Protein AF-A0A260ZZD9-F1 (afdb_monomer_lite)

InterPro domains:
  IPR001254 Serine proteases, trypsin domain [PS50240] (39-262)
  IPR001254 Serine proteases, trypsin domain [SM00020] (38-250)
  IPR005514 Chymotrypsin family Peptidase-S1 [PF03761] (4-164)
  IPR009003 Peptidase S1, PA clan [SSF50494] (29-231)
  IPR018114 Serine proteases, trypsin family, histidine active site [PS00134] (72-77)

Radius of gyration: 18.48 Å; chains: 1; bounding box: 43×58×42 Å

Foldseek 3Di:
DLVVLLLVVLVQLLVFDADDPVQLVVLLVFADPQPDDQDPPDDDDDLLNQLQWKAKAPQRFIWGAAGQFKIKGWPVSQFDDDQWATDAGPQPDDDPLVSADQQAKDKDAQVRQQSMFMGFPVRHTQFTFHIKIHGRRNHTDPDPPPPDRDDRGTIMMTGGPDGGDDDSSHGHHAAPAPDDDDDPPADDPQPPVNQAGHDDSPQQPHPDDVPDDGDRPGNRVCQLVCCLNHVNHNPVPPVSNVVSVVVSVVSVVVNVVVVVVD

Structure (mmCIF, N/CA/C/O backbone):
data_AF-A0A260ZZD9-F1
#
_entry.id   AF-A0A260ZZD9-F1
#
loop_
_atom_site.group_PDB
_atom_site.id
_atom_site.type_symbol
_atom_site.label_atom_id
_atom_site.label_alt_id
_atom_site.label_comp_id
_atom_site.label_asym_id
_atom_site.label_entity_id
_atom_site.label_seq_id
_atom_site.pdbx_PDB_ins_code
_atom_site.Cartn_x
_atom_site.Cartn_y
_atom_site.Cartn_z
_atom_site.occupancy
_atom_site.B_iso_or_equiv
_atom_site.auth_seq_id
_atom_site.auth_comp_id
_atom_site.auth_asym_id
_atom_site.auth_atom_id
_atom_site.pdbx_PDB_model_num
ATOM 1 N N . MET A 1 1 ? 14.100 21.769 -12.146 1.00 51.59 1 MET A N 1
ATOM 2 C CA . MET A 1 1 ? 13.226 20.579 -12.239 1.00 51.59 1 MET A CA 1
ATOM 3 C C . MET A 1 1 ? 13.495 19.576 -11.123 1.00 51.59 1 MET A C 1
ATOM 5 O O . MET A 1 1 ? 12.598 19.429 -10.318 1.00 51.59 1 MET A O 1
ATOM 9 N N . LYS A 1 2 ? 14.699 18.994 -10.961 1.00 58.66 2 LYS A N 1
ATOM 10 C CA . LYS A 1 2 ? 14.988 18.012 -9.880 1.00 58.66 2 LYS A CA 1
ATOM 11 C C . LYS A 1 2 ? 14.594 18.453 -8.454 1.00 58.66 2 LYS A C 1
ATOM 13 O O . LYS A 1 2 ? 14.002 17.674 -7.726 1.00 58.66 2 LYS A O 1
ATOM 18 N N . TRP A 1 3 ? 14.835 19.713 -8.082 1.00 61.09 3 TRP A N 1
ATOM 19 C CA . TRP A 1 3 ? 14.453 20.235 -6.759 1.00 61.09 3 TRP A CA 1
ATOM 20 C C . TRP A 1 3 ? 12.938 20.260 -6.512 1.00 61.09 3 TRP A C 1
ATOM 22 O O . TRP A 1 3 ? 12.501 19.918 -5.423 1.00 61.09 3 TRP A O 1
ATOM 32 N N . ILE A 1 4 ? 12.131 20.583 -7.529 1.00 63.44 4 ILE A N 1
ATOM 33 C CA . ILE A 1 4 ? 10.659 20.605 -7.421 1.00 63.44 4 ILE A CA 1
ATOM 34 C C . ILE A 1 4 ? 10.127 19.201 -7.103 1.00 63.44 4 ILE A C 1
ATOM 36 O O . ILE A 1 4 ? 9.186 19.047 -6.340 1.00 63.44 4 ILE A O 1
AT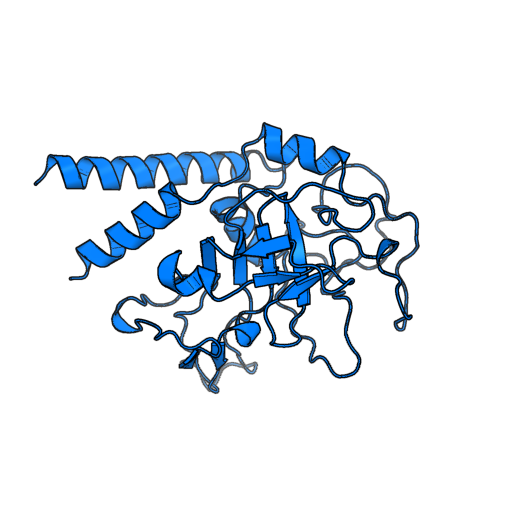OM 40 N N . VAL A 1 5 ? 10.768 18.171 -7.650 1.00 61.09 5 VAL A N 1
ATOM 41 C CA . VAL A 1 5 ? 10.388 16.763 -7.484 1.00 61.09 5 VAL A CA 1
ATOM 42 C C . VAL A 1 5 ? 10.658 16.288 -6.067 1.00 61.09 5 VAL A C 1
ATOM 44 O O . VAL A 1 5 ? 9.778 15.698 -5.447 1.00 61.09 5 VAL A O 1
ATOM 47 N N . VAL A 1 6 ? 11.852 16.590 -5.553 1.00 66.88 6 VAL A N 1
ATOM 48 C CA . VAL A 1 6 ? 12.228 16.296 -4.165 1.00 66.88 6 VAL A CA 1
ATOM 49 C C . VAL A 1 6 ? 11.252 16.981 -3.210 1.00 66.88 6 VAL A C 1
ATOM 51 O O . VAL A 1 6 ? 10.771 16.354 -2.278 1.00 66.88 6 VAL A O 1
ATOM 54 N N . ILE A 1 7 ? 10.877 18.231 -3.488 1.00 68.81 7 ILE A N 1
ATOM 55 C CA . ILE A 1 7 ? 9.911 18.975 -2.673 1.00 68.81 7 ILE A CA 1
ATOM 56 C C . ILE A 1 7 ? 8.522 18.337 -2.717 1.00 68.81 7 ILE A C 1
ATOM 58 O O . ILE A 1 7 ? 7.919 18.169 -1.668 1.00 68.81 7 ILE A O 1
ATOM 62 N N . VAL A 1 8 ? 8.018 17.935 -3.888 1.00 69.19 8 VAL A N 1
ATOM 63 C CA . VAL A 1 8 ? 6.713 17.254 -3.990 1.00 69.19 8 VAL A CA 1
ATOM 64 C C . VAL A 1 8 ? 6.711 15.938 -3.205 1.00 69.19 8 VAL A C 1
ATOM 66 O O . VAL A 1 8 ? 5.731 15.647 -2.525 1.00 69.19 8 VAL A O 1
ATOM 69 N N . HIS A 1 9 ? 7.807 15.175 -3.238 1.00 68.00 9 HIS A N 1
ATOM 70 C CA . HIS A 1 9 ? 7.942 13.960 -2.429 1.00 68.00 9 HIS A CA 1
ATOM 71 C C . HIS A 1 9 ? 7.991 14.277 -0.929 1.00 68.00 9 HIS A C 1
ATOM 73 O O . HIS A 1 9 ? 7.293 13.632 -0.155 1.00 68.00 9 HIS A O 1
ATOM 79 N N . LEU A 1 10 ? 8.757 15.291 -0.513 1.00 70.31 10 LEU A N 1
ATOM 80 C CA . LEU A 1 10 ? 8.833 15.716 0.888 1.00 70.31 10 LEU A CA 1
ATOM 81 C C . LEU A 1 10 ? 7.487 16.246 1.408 1.00 70.31 10 LEU A C 1
ATOM 83 O O . LEU A 1 10 ? 7.101 15.919 2.525 1.00 70.31 10 LEU A O 1
ATOM 87 N N . ILE A 1 11 ? 6.749 17.012 0.598 1.00 73.31 11 ILE A N 1
ATOM 88 C CA . ILE A 1 11 ? 5.397 17.483 0.931 1.00 73.31 11 ILE A CA 1
ATOM 89 C C . ILE A 1 11 ? 4.449 16.295 1.074 1.00 73.31 11 ILE A C 1
ATOM 91 O O . ILE A 1 11 ? 3.734 16.226 2.064 1.00 73.31 11 ILE A O 1
ATOM 95 N N . ALA A 1 12 ? 4.473 15.333 0.147 1.00 70.38 12 ALA A N 1
ATOM 96 C CA . ALA A 1 12 ? 3.635 14.139 0.251 1.00 70.38 12 ALA A CA 1
ATOM 97 C C . ALA A 1 12 ? 3.953 13.320 1.514 1.00 70.38 12 ALA A C 1
ATOM 99 O O . ALA A 1 12 ? 3.041 12.837 2.175 1.00 70.38 12 ALA A O 1
ATOM 100 N N . LEU A 1 13 ? 5.231 13.209 1.890 1.00 70.44 13 LEU A N 1
ATOM 101 C CA . LEU A 1 13 ? 5.641 12.559 3.137 1.00 70.44 13 LEU A CA 1
ATOM 102 C C . LEU A 1 13 ? 5.165 13.330 4.376 1.00 70.44 13 LEU A C 1
ATOM 104 O O . LEU A 1 13 ? 4.785 12.707 5.361 1.00 70.44 13 LEU A O 1
ATOM 108 N N . PHE A 1 14 ? 5.124 14.661 4.326 1.00 73.00 14 PHE A N 1
ATOM 109 C CA . PHE A 1 14 ? 4.596 15.482 5.418 1.00 73.00 14 PHE A CA 1
ATOM 110 C C . PHE A 1 14 ? 3.059 15.455 5.507 1.00 73.00 14 PHE A C 1
ATOM 112 O O . PHE A 1 14 ? 2.495 15.489 6.595 1.00 73.00 14 PHE A O 1
ATOM 119 N N . GLU A 1 15 ? 2.370 15.390 4.367 1.00 80.75 15 GLU A N 1
ATOM 120 C CA . GLU A 1 15 ? 0.907 15.290 4.286 1.00 80.75 15 GLU A CA 1
ATOM 121 C C . GLU A 1 15 ? 0.379 13.868 4.534 1.00 80.75 15 GLU A C 1
ATOM 123 O O . GLU A 1 15 ? -0.838 13.694 4.710 1.00 80.75 15 GLU A O 1
ATOM 128 N N . SER A 1 16 ? 1.267 12.867 4.518 1.00 83.69 16 SER A N 1
ATOM 129 C CA . SER A 1 16 ? 0.950 11.484 4.873 1.00 83.69 16 SER A CA 1
ATOM 130 C C . SER A 1 16 ? 0.569 11.394 6.348 1.00 83.69 16 SER A C 1
ATOM 132 O O . SER A 1 16 ? 1.247 11.926 7.231 1.00 83.69 16 SER A O 1
ATOM 134 N N . LYS A 1 17 ? -0.554 10.741 6.639 1.00 89.25 17 LYS A N 1
ATOM 135 C CA . LYS A 1 17 ? -1.118 10.666 7.988 1.00 89.25 17 LYS A CA 1
ATOM 136 C C . LYS A 1 17 ? -0.624 9.408 8.707 1.00 89.25 17 LYS A C 1
ATOM 138 O O . LYS A 1 17 ? -1.408 8.516 9.023 1.00 89.25 17 LYS A O 1
ATOM 143 N N . LYS A 1 18 ? 0.673 9.329 8.998 1.00 90.69 18 LYS A N 1
ATOM 144 C CA . LYS A 1 18 ? 1.253 8.212 9.769 1.00 90.69 18 LYS A CA 1
ATOM 145 C C . LYS A 1 18 ? 0.540 8.030 11.111 1.00 90.69 18 LYS A C 1
ATOM 147 O O . LYS A 1 18 ? 0.008 8.988 11.673 1.00 90.69 18 LYS A O 1
ATOM 152 N N . LEU A 1 19 ? 0.517 6.800 11.620 1.00 87.56 19 LEU A N 1
ATOM 153 C CA . LEU A 1 19 ? 0.020 6.548 12.967 1.00 87.56 19 LEU A CA 1
ATOM 154 C C . LEU A 1 19 ? 0.944 7.178 14.008 1.00 87.56 19 LEU A C 1
ATOM 156 O O . LEU A 1 19 ? 2.165 7.047 13.907 1.00 87.56 19 LEU A O 1
ATOM 160 N N . THR A 1 20 ? 0.365 7.778 15.046 1.00 88.44 20 THR A N 1
ATOM 161 C CA . THR A 1 20 ? 1.126 8.075 16.268 1.00 88.44 20 THR A CA 1
ATOM 162 C C . THR A 1 20 ? 1.452 6.789 17.030 1.00 88.44 20 THR A C 1
ATOM 164 O O . THR A 1 20 ? 0.887 5.724 16.760 1.00 88.44 20 THR A O 1
ATOM 167 N N . ILE A 1 21 ? 2.343 6.876 18.021 1.00 83.19 21 ILE A N 1
ATOM 168 C CA . ILE A 1 21 ? 2.640 5.745 18.912 1.00 83.19 21 ILE A CA 1
ATOM 169 C C . ILE A 1 21 ? 1.358 5.276 19.611 1.00 83.19 21 ILE A C 1
ATOM 171 O O . ILE A 1 21 ? 1.085 4.080 19.643 1.00 83.19 21 ILE A O 1
ATOM 175 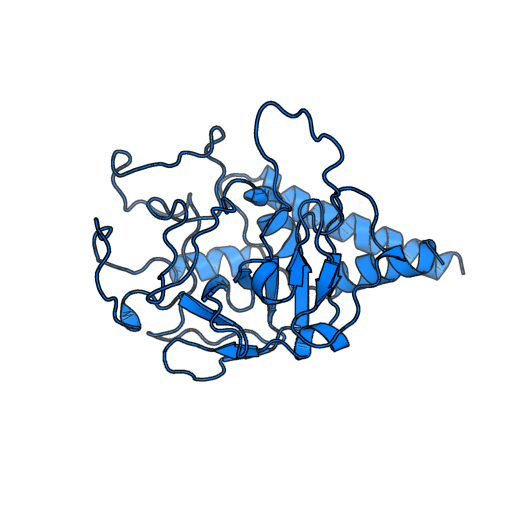N N . GLU A 1 22 ? 0.524 6.202 20.085 1.00 86.25 22 GLU A N 1
ATOM 176 C CA . GLU A 1 22 ? -0.741 5.896 20.757 1.00 86.25 22 GLU A CA 1
ATOM 177 C C . GLU A 1 22 ? -1.762 5.259 19.806 1.00 86.25 22 GLU A C 1
ATOM 179 O O . GLU A 1 22 ? -2.445 4.307 20.184 1.00 86.25 22 GLU A O 1
ATOM 184 N N . GLU A 1 23 ? -1.866 5.741 18.561 1.00 87.31 23 GLU A N 1
ATOM 185 C CA . GLU A 1 23 ? -2.717 5.117 17.539 1.00 87.31 23 GLU A CA 1
ATOM 186 C C . GLU A 1 23 ? -2.224 3.699 17.201 1.00 87.31 23 GLU A C 1
ATOM 188 O O . GLU A 1 23 ? -3.027 2.766 17.074 1.00 87.31 23 GLU A O 1
ATOM 193 N N . ASN A 1 24 ? -0.903 3.517 17.098 1.00 82.19 24 ASN A N 1
ATOM 194 C CA . ASN A 1 24 ? -0.276 2.220 16.869 1.00 82.19 24 ASN A CA 1
ATOM 195 C C . ASN A 1 24 ? -0.520 1.267 18.052 1.00 82.19 24 ASN A C 1
ATOM 197 O O . ASN A 1 24 ? -0.865 0.115 17.829 1.00 82.19 24 ASN A O 1
ATOM 201 N N . GLU A 1 25 ? -0.432 1.727 19.300 1.00 80.25 25 GLU A N 1
ATOM 202 C CA . GLU A 1 25 ? -0.782 0.944 20.494 1.00 80.25 25 GLU A CA 1
ATOM 203 C C . GLU A 1 25 ? -2.275 0.607 20.563 1.00 80.25 25 GLU A C 1
ATOM 205 O O . GLU A 1 25 ? -2.656 -0.507 20.932 1.00 80.25 25 GLU A O 1
ATOM 210 N N . GLN A 1 26 ? -3.146 1.558 20.218 1.00 80.88 26 GLN A N 1
ATOM 211 C CA . GLN A 1 26 ? -4.588 1.357 20.278 1.00 80.88 26 GLN A CA 1
ATOM 212 C C . GLN A 1 26 ? -5.040 0.306 19.267 1.00 80.88 2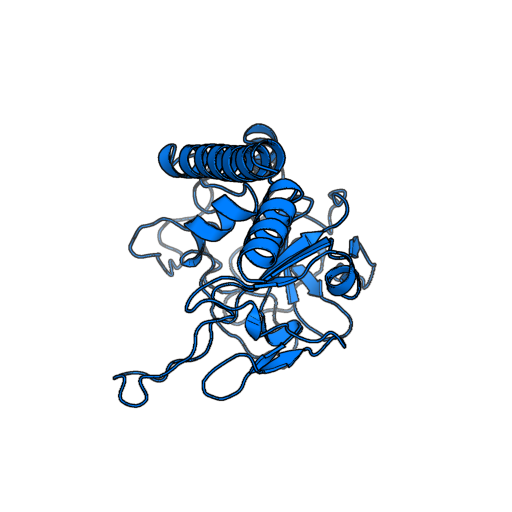6 GLN A C 1
ATOM 214 O O . GLN A 1 26 ? -5.799 -0.591 19.639 1.00 80.88 26 GLN A O 1
ATOM 219 N N . ARG A 1 27 ? -4.530 0.342 18.025 1.00 76.44 27 ARG A N 1
ATOM 220 C CA . ARG A 1 27 ? -4.898 -0.666 17.013 1.00 76.44 27 ARG A CA 1
ATOM 221 C C . ARG A 1 27 ? -4.558 -2.088 17.475 1.00 76.44 27 ARG A C 1
ATOM 223 O O . ARG A 1 27 ? -5.257 -3.029 17.110 1.00 76.44 27 ARG A O 1
ATOM 230 N N . LEU A 1 28 ? -3.516 -2.248 18.298 1.00 68.88 28 LEU A N 1
ATOM 231 C CA . LEU A 1 28 ? -3.073 -3.551 18.803 1.00 68.88 28 LEU A CA 1
ATOM 232 C C . LEU A 1 28 ? -4.077 -4.196 19.763 1.00 68.88 28 LEU A C 1
ATOM 234 O O . LEU A 1 28 ? -4.069 -5.413 19.935 1.00 68.88 28 LEU A O 1
ATOM 238 N N . LYS A 1 29 ? -4.982 -3.410 20.356 1.00 69.75 29 LYS A N 1
ATOM 239 C CA . LYS A 1 29 ? -6.058 -3.923 21.219 1.00 69.75 29 LYS A CA 1
ATOM 240 C C . LYS A 1 29 ? -7.222 -4.526 20.426 1.00 69.75 29 LYS A C 1
ATOM 242 O O . LYS A 1 29 ? -8.003 -5.288 20.990 1.00 69.75 29 LYS A O 1
ATOM 247 N N . GLU A 1 30 ? -7.343 -4.188 19.144 1.00 62.03 30 GLU A N 1
ATOM 248 C CA . GLU A 1 30 ? -8.512 -4.484 18.299 1.00 62.03 30 GLU A CA 1
ATOM 249 C C . GLU A 1 30 ? -8.186 -5.444 17.135 1.00 62.03 30 GLU A C 1
ATOM 251 O O . GLU A 1 30 ? -9.084 -5.927 16.446 1.00 62.03 30 GLU A O 1
ATOM 256 N N . CYS A 1 31 ? -6.906 -5.770 16.929 1.00 57.88 31 CYS A N 1
ATOM 257 C CA . CYS A 1 31 ? -6.421 -6.603 15.827 1.00 57.88 31 CYS A CA 1
ATOM 258 C C . CYS A 1 31 ? -6.259 -8.093 16.193 1.00 57.88 31 CYS A C 1
ATOM 260 O O . CYS A 1 31 ? -6.105 -8.460 17.358 1.00 57.88 31 CYS A O 1
ATOM 262 N N . GLY A 1 32 ? -6.252 -8.976 15.185 1.00 48.75 32 GLY A N 1
ATOM 263 C CA . GLY A 1 32 ? -5.879 -10.392 15.359 1.00 48.75 32 GLY A CA 1
ATOM 264 C C . GLY A 1 32 ? -6.829 -11.236 16.222 1.00 48.75 32 GLY A C 1
ATOM 265 O O . GLY A 1 32 ? -6.442 -12.307 16.685 1.00 48.75 32 GLY A O 1
ATOM 266 N N . LEU A 1 33 ? -8.072 -10.789 16.428 1.00 49.69 33 LEU A N 1
ATOM 267 C CA . LEU A 1 33 ? -9.085 -11.462 17.259 1.00 49.69 33 LEU A CA 1
ATOM 268 C C . LEU A 1 33 ? -9.638 -12.771 16.658 1.00 49.69 33 LEU A C 1
ATOM 270 O O . LEU A 1 33 ? -10.612 -13.335 17.162 1.00 49.69 33 LEU A O 1
ATOM 274 N N . THR A 1 34 ? -9.033 -13.283 15.590 1.00 46.22 34 THR A N 1
ATOM 275 C CA . THR A 1 34 ? -9.484 -14.494 14.907 1.00 46.22 34 THR A CA 1
ATOM 276 C C . THR A 1 34 ? -9.109 -15.725 15.720 1.00 46.22 34 THR A C 1
ATOM 278 O O . THR A 1 34 ? -7.945 -16.062 15.909 1.00 46.22 34 THR A O 1
ATOM 281 N N . THR A 1 35 ? -10.125 -16.436 16.192 1.00 40.34 35 THR A N 1
ATOM 282 C CA . THR A 1 35 ? -10.008 -17.597 17.085 1.00 40.34 35 THR A CA 1
ATOM 283 C C . THR A 1 35 ? -9.759 -18.922 16.359 1.00 40.34 35 THR A C 1
ATOM 285 O O . THR A 1 35 ? -9.823 -19.981 16.985 1.00 40.34 35 THR A O 1
ATOM 288 N N . THR A 1 36 ? -9.502 -18.907 15.047 1.00 46.00 36 THR A N 1
ATOM 289 C CA . THR A 1 36 ? -9.441 -20.135 14.242 1.00 46.00 36 THR A CA 1
ATOM 290 C C . THR A 1 36 ? -8.019 -20.494 13.823 1.00 46.00 36 THR A C 1
ATOM 292 O O . THR A 1 36 ? -7.187 -19.639 13.533 1.00 46.00 36 THR A O 1
ATOM 295 N N . ASN A 1 37 ? -7.731 -21.798 13.838 1.00 45.09 37 ASN A N 1
ATOM 296 C CA . ASN A 1 37 ? -6.435 -22.346 13.453 1.00 45.09 37 ASN A CA 1
ATOM 297 C C . ASN A 1 37 ? -6.113 -22.039 11.983 1.00 45.09 37 ASN A C 1
ATOM 299 O O . ASN A 1 37 ? -7.005 -22.043 11.135 1.00 45.09 37 ASN A O 1
ATOM 303 N N . LYS A 1 38 ? -4.817 -21.891 11.677 1.00 44.00 38 LYS A N 1
ATOM 304 C CA . LYS A 1 38 ? -4.291 -21.800 10.309 1.00 44.00 38 LYS A CA 1
ATOM 305 C C . LYS A 1 38 ? -4.879 -22.907 9.425 1.00 44.00 38 LYS A C 1
ATOM 307 O O . LYS A 1 38 ? -4.738 -24.096 9.720 1.00 44.00 38 LYS A O 1
ATOM 312 N N . ILE A 1 39 ? -5.525 -22.511 8.331 1.00 49.88 39 ILE A N 1
ATOM 313 C CA . ILE A 1 39 ? -6.146 -23.429 7.376 1.00 49.88 39 ILE A CA 1
ATOM 314 C C . ILE A 1 39 ? -5.052 -24.012 6.471 1.00 49.88 39 ILE A C 1
ATOM 316 O O . ILE A 1 39 ? -4.473 -23.316 5.641 1.00 49.88 39 ILE A O 1
ATOM 320 N N . PHE A 1 40 ? -4.765 -25.306 6.610 1.00 39.78 40 PHE A N 1
ATOM 321 C CA . PHE A 1 40 ? -3.889 -26.034 5.688 1.00 39.78 40 PHE A CA 1
ATOM 322 C C . PHE A 1 40 ? -4.684 -26.500 4.459 1.00 39.78 40 PHE A C 1
ATOM 324 O O . PHE A 1 40 ? -5.795 -26.998 4.608 1.00 39.78 40 PHE A O 1
ATOM 331 N N . ARG A 1 41 ? -4.088 -26.386 3.259 1.00 44.12 41 ARG A N 1
ATOM 332 C CA . ARG A 1 41 ? -4.673 -26.734 1.937 1.00 44.12 41 ARG A CA 1
ATOM 333 C C . ARG A 1 41 ? -5.772 -25.806 1.404 1.00 44.12 41 ARG A C 1
ATOM 335 O O . ARG A 1 41 ? -6.371 -26.127 0.382 1.00 44.12 41 ARG A O 1
ATOM 342 N N . GLY A 1 42 ? -5.975 -24.654 2.041 1.00 51.28 42 GLY A N 1
ATOM 343 C CA . GLY A 1 42 ? -7.008 -23.698 1.655 1.00 51.28 42 GLY A CA 1
ATOM 344 C C . GLY A 1 42 ? -8.414 -24.202 1.990 1.00 51.28 42 GLY A C 1
ATOM 345 O O . GLY A 1 42 ? -8.742 -25.378 1.858 1.00 51.28 42 GLY A O 1
ATOM 346 N N . ALA A 1 43 ? -9.264 -23.300 2.459 1.00 55.66 43 ALA A N 1
ATOM 347 C CA . ALA A 1 43 ? -10.686 -23.550 2.631 1.00 55.66 43 ALA A CA 1
ATOM 348 C C . ALA A 1 43 ? -11.424 -22.244 2.369 1.00 55.66 43 ALA A C 1
ATOM 350 O O . ALA A 1 43 ? -10.886 -21.156 2.591 1.00 55.66 43 ALA A O 1
ATOM 351 N N . LYS A 1 44 ? -12.660 -22.349 1.883 1.00 58.78 44 LYS A N 1
ATOM 352 C CA . LYS A 1 44 ? -13.507 -21.180 1.668 1.00 58.78 44 LYS A CA 1
ATOM 353 C C . LYS A 1 44 ? -13.706 -20.463 3.006 1.00 58.78 44 LYS A C 1
ATOM 355 O O . LYS A 1 44 ? -14.223 -21.059 3.945 1.00 58.78 44 LYS A O 1
ATOM 360 N N . THR A 1 45 ? -13.295 -19.201 3.065 1.00 62.91 45 THR A N 1
ATOM 361 C CA . THR A 1 45 ? -13.397 -18.348 4.256 1.00 62.91 45 THR A CA 1
ATOM 362 C C . THR A 1 45 ? -14.602 -17.412 4.151 1.00 62.91 45 THR A C 1
ATOM 364 O O . THR A 1 45 ? -14.900 -16.886 3.069 1.00 62.91 45 THR A O 1
ATOM 367 N N . THR A 1 46 ? -15.318 -17.200 5.252 1.00 65.44 46 THR A N 1
ATOM 368 C CA . THR A 1 46 ? -16.397 -16.203 5.354 1.00 65.44 46 THR A CA 1
ATOM 369 C C . THR A 1 46 ? -15.825 -14.812 5.649 1.00 65.44 46 THR A C 1
ATOM 371 O O . THR A 1 46 ? -14.637 -14.677 5.933 1.00 65.44 46 THR A O 1
ATOM 374 N N . VAL A 1 47 ? -16.612 -13.744 5.482 1.00 65.62 47 VAL A N 1
ATOM 375 C CA . VAL A 1 47 ? -16.120 -12.353 5.616 1.00 65.62 47 VAL A CA 1
ATOM 376 C C . VAL A 1 47 ? -15.598 -12.068 7.026 1.00 65.62 47 VAL A C 1
ATOM 378 O O . VAL A 1 47 ? -14.510 -11.524 7.179 1.00 65.62 47 VAL A O 1
ATOM 381 N N . ASP A 1 48 ? -16.319 -12.545 8.033 1.00 66.38 48 ASP A N 1
ATOM 382 C CA . ASP A 1 48 ? -16.000 -12.469 9.461 1.00 66.38 48 ASP A CA 1
ATOM 383 C C . ASP A 1 48 ? -14.736 -13.249 9.863 1.00 66.38 48 ASP A C 1
ATOM 385 O O . ASP A 1 48 ? -14.129 -12.959 10.891 1.00 66.38 48 ASP A O 1
ATOM 389 N N . GLN A 1 49 ? -14.300 -14.217 9.052 1.00 66.00 49 GLN A N 1
ATOM 390 C CA . GLN A 1 49 ? -13.076 -14.990 9.295 1.00 66.00 49 GLN A CA 1
ATOM 391 C C . GLN A 1 49 ? -11.810 -14.304 8.763 1.00 66.00 49 GLN A C 1
ATOM 393 O O . GLN A 1 49 ? -10.705 -14.700 9.131 1.00 66.00 49 GLN A O 1
ATOM 398 N N . ALA A 1 50 ? -11.957 -13.298 7.896 1.00 69.69 50 ALA A N 1
ATOM 399 C CA . ALA A 1 50 ? -10.855 -12.495 7.372 1.00 69.69 50 ALA A CA 1
ATOM 400 C C . ALA A 1 50 ? -11.282 -11.021 7.198 1.00 69.69 50 ALA A C 1
ATOM 402 O O . ALA A 1 50 ? -11.309 -10.525 6.068 1.00 69.69 50 ALA A O 1
ATOM 403 N N . PRO A 1 51 ? -11.628 -10.316 8.293 1.00 74.31 51 PRO A N 1
ATOM 404 C CA . PRO A 1 51 ? -12.111 -8.932 8.258 1.00 74.31 51 PRO A CA 1
ATOM 405 C C . PRO A 1 51 ? -11.051 -7.914 7.801 1.00 74.31 51 PRO A C 1
ATOM 407 O O . PRO A 1 51 ? -11.390 -6.784 7.471 1.00 74.31 51 PRO A O 1
ATOM 410 N N . TRP A 1 52 ? -9.775 -8.298 7.742 1.00 76.44 52 TRP A N 1
ATOM 411 C CA . TRP A 1 52 ? -8.698 -7.484 7.159 1.00 76.44 52 TRP A CA 1
ATOM 412 C C . TRP A 1 52 ? -8.593 -7.603 5.641 1.00 76.44 52 TRP A C 1
ATOM 414 O O . TRP A 1 52 ? -7.866 -6.824 5.027 1.00 76.44 52 TRP A O 1
ATOM 424 N N . ALA A 1 53 ? -9.247 -8.590 5.023 1.00 80.00 53 ALA A N 1
ATOM 425 C CA . ALA A 1 53 ? -9.147 -8.816 3.589 1.00 80.00 53 ALA A CA 1
ATOM 426 C C . ALA A 1 53 ? -10.044 -7.834 2.828 1.00 80.00 53 ALA A C 1
ATOM 428 O O . ALA A 1 53 ? -11.252 -7.759 3.053 1.00 80.00 53 ALA A O 1
ATOM 429 N N . LEU A 1 54 ? -9.441 -7.111 1.893 1.00 84.25 54 LEU A N 1
ATOM 430 C CA . LEU A 1 54 ? -10.061 -6.037 1.127 1.00 84.25 54 LEU A CA 1
ATOM 431 C C . LEU A 1 54 ? -9.963 -6.308 -0.373 1.00 84.25 54 LEU A C 1
ATOM 433 O O . LEU A 1 54 ? -9.162 -7.128 -0.821 1.00 84.25 54 LEU A O 1
ATOM 437 N N . ILE A 1 55 ? -10.776 -5.597 -1.147 1.00 86.88 55 ILE A N 1
ATOM 438 C CA . ILE A 1 55 ? -10.761 -5.599 -2.610 1.00 86.88 55 ILE A CA 1
ATOM 439 C C . ILE A 1 55 ? -10.311 -4.215 -3.074 1.00 86.88 55 ILE A C 1
ATOM 441 O O . ILE A 1 55 ? -10.831 -3.206 -2.601 1.00 86.88 55 ILE A O 1
ATOM 445 N N . ILE A 1 56 ? -9.349 -4.163 -3.990 1.00 87.81 56 ILE A N 1
ATOM 446 C CA . ILE A 1 56 ? -8.769 -2.911 -4.485 1.00 87.81 56 ILE A CA 1
ATOM 447 C C . ILE A 1 56 ? -9.246 -2.653 -5.909 1.00 87.81 56 ILE A C 1
ATOM 449 O O . ILE A 1 56 ? -8.980 -3.444 -6.814 1.00 87.81 56 ILE A O 1
ATOM 453 N N . GLY A 1 57 ? -9.915 -1.515 -6.093 1.00 79.00 57 GLY A N 1
ATOM 454 C CA . GLY A 1 57 ? -10.477 -1.064 -7.358 1.00 79.00 57 GLY A CA 1
ATOM 455 C C . GLY A 1 57 ? -11.435 -2.071 -8.003 1.00 79.00 57 GLY A C 1
ATOM 456 O O . GLY A 1 57 ? -11.954 -2.988 -7.365 1.00 79.00 57 GLY A O 1
ATOM 457 N N . ASP A 1 58 ? -11.617 -1.925 -9.315 1.00 69.50 58 ASP A N 1
ATOM 458 C CA . ASP A 1 58 ? -12.366 -2.875 -10.154 1.00 69.50 58 ASP A CA 1
ATOM 459 C C . ASP A 1 58 ? -11.512 -4.103 -10.529 1.00 69.50 58 ASP A C 1
ATOM 461 O O . ASP A 1 58 ? -11.980 -5.045 -11.170 1.00 69.50 58 ASP A O 1
ATOM 465 N N . SER A 1 59 ? -10.226 -4.103 -10.164 1.00 59.47 59 SER A N 1
ATOM 466 C CA . SER A 1 59 ? -9.190 -4.942 -10.773 1.00 59.47 59 SER A CA 1
ATOM 467 C C . SER A 1 59 ? -9.096 -6.359 -10.208 1.00 59.47 59 SER A C 1
ATOM 469 O O . SER A 1 59 ? -8.153 -7.080 -10.529 1.00 59.47 59 SER A O 1
ATOM 471 N N . SER A 1 60 ? -10.069 -6.809 -9.407 1.00 69.38 60 SER A N 1
ATOM 472 C CA . SER A 1 60 ? -10.059 -8.111 -8.715 1.00 69.38 60 SER A CA 1
ATOM 473 C C . SER A 1 60 ? -8.860 -8.350 -7.787 1.00 69.38 60 SER A C 1
ATOM 475 O O . SER A 1 60 ? -8.635 -9.485 -7.367 1.00 69.38 60 SER A O 1
ATOM 477 N N . CYS A 1 61 ? -8.122 -7.292 -7.454 1.00 82.00 61 CYS A N 1
ATOM 478 C CA . CYS A 1 61 ? -6.976 -7.348 -6.565 1.00 82.00 61 CYS A CA 1
ATOM 479 C C . CYS A 1 61 ? -7.381 -7.422 -5.097 1.00 82.00 61 CYS A C 1
ATOM 481 O O . CYS A 1 61 ? -8.383 -6.835 -4.685 1.00 82.00 61 CYS A O 1
ATOM 483 N N . SER A 1 62 ? -6.551 -8.103 -4.313 1.00 81.31 62 SER A N 1
ATOM 484 C CA . SER A 1 62 ? -6.698 -8.197 -2.864 1.00 81.31 62 SER A CA 1
ATOM 485 C C . SER A 1 62 ? -5.838 -7.153 -2.160 1.00 81.31 62 SER A C 1
ATOM 487 O O . SER A 1 62 ? -4.712 -6.888 -2.576 1.00 81.31 62 SER A O 1
ATOM 489 N N . GLY A 1 63 ? -6.356 -6.621 -1.060 1.00 82.81 63 GLY A N 1
ATOM 490 C CA . GLY A 1 63 ? -5.627 -5.785 -0.113 1.00 82.81 63 GLY A CA 1
ATOM 491 C C . GLY A 1 63 ? -5.734 -6.320 1.310 1.00 82.81 63 GLY A C 1
ATOM 492 O O . GLY A 1 63 ? -6.615 -7.127 1.615 1.00 82.81 63 GLY A O 1
ATOM 493 N N . VAL A 1 64 ? -4.848 -5.857 2.186 1.00 83.06 64 VAL A N 1
ATOM 494 C CA . VAL A 1 64 ? -4.859 -6.191 3.615 1.00 83.06 64 VAL A CA 1
ATOM 495 C C . VAL A 1 64 ? -4.849 -4.915 4.444 1.00 83.06 64 VAL A C 1
ATOM 497 O O . VAL A 1 64 ? -3.901 -4.138 4.362 1.00 83.06 64 VAL A O 1
ATOM 500 N N . LEU A 1 65 ? -5.886 -4.702 5.254 1.00 84.44 65 LEU A N 1
ATOM 501 C CA . LEU A 1 65 ? -5.951 -3.586 6.198 1.00 84.44 65 LEU A CA 1
ATOM 502 C C . LEU A 1 65 ? -4.950 -3.807 7.339 1.00 84.44 65 LEU A C 1
ATOM 504 O O . LEU A 1 65 ? -5.026 -4.825 8.024 1.00 84.44 65 LEU A O 1
ATOM 508 N N . ILE A 1 66 ? -4.036 -2.862 7.567 1.00 83.06 66 ILE A N 1
ATOM 509 C CA . ILE A 1 66 ? -3.032 -2.933 8.653 1.00 83.06 66 ILE A CA 1
ATOM 510 C C . ILE A 1 66 ? -3.226 -1.855 9.732 1.00 83.06 66 ILE A C 1
ATOM 512 O O . ILE A 1 66 ? -2.655 -1.947 10.817 1.00 83.06 66 ILE A O 1
ATOM 516 N N . SER A 1 67 ? -4.041 -0.837 9.452 1.00 86.62 67 SER A N 1
ATOM 517 C CA . SER A 1 67 ? -4.422 0.241 10.377 1.00 86.62 67 SER A CA 1
ATOM 518 C C . SER A 1 67 ? -5.716 0.919 9.890 1.00 86.62 67 SER A C 1
ATOM 520 O O . SER A 1 67 ? -6.181 0.540 8.815 1.00 86.62 67 SER A O 1
ATOM 522 N N . PRO A 1 68 ? -6.273 1.945 10.572 1.00 91.44 68 PRO A N 1
ATOM 523 C CA . PRO A 1 68 ? -7.515 2.587 10.131 1.00 91.44 68 PRO A CA 1
ATOM 524 C C . PRO A 1 68 ? -7.437 3.175 8.720 1.00 91.44 68 PRO A C 1
ATOM 526 O O . PRO A 1 68 ? -8.457 3.339 8.066 1.00 91.44 68 PRO A O 1
ATOM 529 N N . ARG A 1 69 ? -6.230 3.494 8.243 1.00 94.50 69 ARG A N 1
ATOM 530 C CA . ARG A 1 69 ? -6.024 4.222 6.987 1.00 94.50 69 ARG A CA 1
ATOM 531 C C . ARG A 1 69 ? -4.918 3.656 6.101 1.00 94.50 69 ARG A C 1
ATOM 533 O O . ARG A 1 69 ? -4.592 4.272 5.101 1.00 94.50 69 ARG A O 1
ATOM 540 N N . HIS A 1 70 ? -4.336 2.503 6.433 1.00 92.19 70 HIS A N 1
ATOM 541 C CA . HIS A 1 70 ? -3.255 1.917 5.632 1.00 92.19 70 HIS A CA 1
ATOM 542 C C . HIS A 1 70 ? -3.596 0.493 5.194 1.00 92.19 70 HIS A C 1
ATOM 544 O O . HIS A 1 70 ? -3.986 -0.345 6.013 1.00 92.19 70 HIS A O 1
ATOM 550 N N . VAL A 1 71 ? -3.412 0.228 3.901 1.00 90.69 71 VAL A N 1
ATOM 551 C CA . VAL A 1 71 ? -3.685 -1.055 3.248 1.00 90.69 71 VAL A CA 1
ATOM 552 C C . VAL A 1 71 ? -2.439 -1.524 2.503 1.00 90.69 71 VAL A C 1
ATOM 554 O O . VAL A 1 71 ? -1.856 -0.774 1.725 1.00 90.69 71 VAL A O 1
ATOM 557 N N . LEU A 1 72 ? -2.046 -2.778 2.708 1.00 89.06 72 LEU A N 1
ATOM 558 C CA . LEU A 1 72 ? -0.990 -3.433 1.935 1.00 89.06 72 LEU A CA 1
ATOM 559 C C . LEU A 1 72 ? -1.571 -4.101 0.692 1.00 89.06 72 LEU A C 1
ATOM 561 O O . LEU A 1 72 ? -2.656 -4.685 0.745 1.00 89.06 72 LEU A O 1
ATOM 565 N N . SER A 1 73 ? -0.839 -4.043 -0.417 1.00 87.88 73 SER A N 1
ATOM 566 C CA . SER A 1 73 ? -1.228 -4.646 -1.691 1.00 87.88 73 SER A CA 1
ATOM 567 C C . SER A 1 73 ? -0.013 -4.876 -2.592 1.00 87.88 73 SER A C 1
ATOM 569 O O . SER A 1 73 ? 1.119 -4.573 -2.231 1.00 87.88 73 SER A O 1
ATOM 571 N N . ALA A 1 74 ? -0.254 -5.394 -3.791 1.00 85.50 74 ALA A N 1
ATOM 572 C CA . ALA A 1 74 ? 0.738 -5.573 -4.837 1.00 85.50 74 ALA A CA 1
ATOM 573 C C . ALA A 1 74 ? 0.742 -4.412 -5.850 1.00 85.50 74 ALA A C 1
ATOM 575 O O . ALA A 1 74 ? -0.317 -3.905 -6.236 1.00 85.50 74 ALA A O 1
ATOM 576 N N . THR A 1 75 ? 1.924 -4.022 -6.323 1.00 88.31 75 THR A N 1
ATOM 577 C CA . THR A 1 75 ? 2.121 -2.983 -7.349 1.00 88.31 75 THR A CA 1
ATOM 578 C C . THR A 1 75 ? 1.450 -3.356 -8.672 1.00 88.31 75 THR A C 1
ATOM 580 O O . THR A 1 75 ? 0.882 -2.491 -9.352 1.00 88.31 75 THR A O 1
ATOM 583 N N . HIS A 1 76 ? 1.411 -4.646 -9.022 1.00 86.50 76 HIS A N 1
ATOM 584 C CA . HIS A 1 76 ? 0.762 -5.123 -10.241 1.00 86.50 76 HIS A CA 1
ATOM 585 C C . HIS A 1 76 ? -0.734 -4.806 -10.281 1.00 86.50 76 HIS A C 1
ATOM 587 O O . HIS A 1 76 ? -1.343 -4.874 -11.350 1.00 86.50 76 HIS A O 1
ATOM 593 N N . CYS A 1 77 ? -1.356 -4.472 -9.151 1.00 85.88 77 CYS A N 1
ATOM 594 C CA . CYS A 1 77 ? -2.761 -4.086 -9.114 1.00 85.88 77 CYS A CA 1
ATOM 595 C C . CYS A 1 77 ? -3.030 -2.773 -9.841 1.00 85.88 77 CYS A C 1
ATOM 597 O O . CYS A 1 77 ? -4.113 -2.599 -10.401 1.00 85.88 77 CYS A O 1
ATOM 599 N N . ILE A 1 78 ? -2.042 -1.877 -9.882 1.00 88.56 78 ILE A N 1
ATOM 600 C CA . ILE A 1 78 ? -2.174 -0.567 -10.524 1.00 88.56 78 ILE A CA 1
ATOM 601 C C . ILE A 1 78 ? -1.130 -0.315 -11.612 1.00 88.56 78 ILE A C 1
ATOM 603 O O . ILE A 1 78 ? -1.228 0.688 -12.317 1.00 88.56 78 ILE A O 1
ATOM 607 N N . ALA A 1 79 ? -0.161 -1.214 -11.785 1.00 88.94 79 ALA A N 1
ATOM 608 C CA . ALA A 1 79 ? 0.886 -1.118 -12.791 1.00 88.94 79 ALA A CA 1
ATOM 609 C C . ALA A 1 79 ? 1.063 -2.430 -13.576 1.00 88.94 79 ALA A C 1
ATOM 611 O O . ALA A 1 79 ? 0.755 -3.523 -13.111 1.00 88.94 79 ALA A O 1
ATOM 612 N N . ASN A 1 80 ? 1.567 -2.321 -14.799 1.00 87.25 80 ASN A N 1
ATOM 613 C CA . ASN A 1 80 ? 2.061 -3.430 -15.609 1.00 87.25 80 ASN A CA 1
ATOM 614 C C . ASN A 1 80 ? 3.583 -3.488 -15.512 1.00 87.25 80 ASN A C 1
ATOM 616 O O . ASN A 1 80 ? 4.229 -2.441 -15.507 1.00 87.25 80 ASN A O 1
ATOM 620 N N . MET A 1 81 ? 4.156 -4.688 -15.513 1.00 84.94 81 MET A N 1
ATOM 621 C CA . MET A 1 81 ? 5.605 -4.896 -15.552 1.00 84.94 81 MET A CA 1
ATOM 622 C C . MET A 1 81 ? 6.070 -5.355 -16.940 1.00 84.94 81 MET A C 1
ATOM 624 O O . MET A 1 81 ? 5.308 -5.970 -17.686 1.00 84.94 81 MET A O 1
ATOM 628 N N . SER A 1 82 ? 7.312 -5.034 -17.290 1.00 85.06 82 SER A N 1
ATOM 629 C CA . SER A 1 82 ? 8.111 -5.791 -18.258 1.00 85.06 82 SER A CA 1
ATOM 630 C C . SER A 1 82 ? 8.974 -6.816 -17.512 1.00 85.06 82 SER A C 1
ATOM 632 O O . SER A 1 82 ? 8.868 -6.958 -16.297 1.00 85.06 82 SER A O 1
ATOM 634 N N . GLU A 1 83 ? 9.871 -7.502 -18.222 1.00 78.56 83 GLU A N 1
ATOM 635 C CA . GLU A 1 83 ? 10.870 -8.381 -17.597 1.00 78.56 83 GLU A CA 1
ATOM 636 C C . GLU A 1 83 ? 11.806 -7.643 -16.628 1.00 78.56 83 GLU A C 1
ATOM 638 O O . GLU A 1 83 ? 12.382 -8.269 -15.746 1.00 78.56 83 GLU A O 1
ATOM 643 N N . THR A 1 84 ? 11.976 -6.326 -16.784 1.00 82.75 84 THR A N 1
ATOM 644 C CA . THR A 1 84 ? 13.039 -5.582 -16.094 1.00 82.75 84 THR A CA 1
ATOM 645 C C . THR A 1 84 ? 12.549 -4.460 -15.185 1.00 82.75 84 THR A C 1
ATOM 647 O O . THR A 1 84 ? 13.334 -3.982 -14.371 1.00 82.75 84 THR A O 1
ATOM 650 N N . GLU A 1 85 ? 11.310 -3.979 -15.344 1.00 86.69 85 GLU A N 1
ATOM 651 C CA . GLU A 1 85 ? 10.792 -2.805 -14.618 1.00 86.69 85 GLU A CA 1
ATOM 652 C C . GLU A 1 85 ? 9.261 -2.633 -14.735 1.00 86.69 85 GLU A C 1
ATOM 654 O O . GLU A 1 85 ? 8.607 -3.230 -15.590 1.00 86.69 85 GLU A O 1
ATOM 659 N N . TRP A 1 86 ? 8.679 -1.740 -13.928 1.00 89.38 86 TRP A N 1
ATOM 660 C CA . TRP A 1 86 ? 7.265 -1.343 -14.000 1.00 89.38 86 TRP A CA 1
ATOM 661 C C . TRP A 1 86 ? 6.993 -0.293 -15.077 1.00 89.38 86 TRP A C 1
ATOM 663 O O . TRP A 1 86 ? 7.501 0.821 -14.991 1.00 89.38 86 TRP A O 1
ATOM 673 N N . THR A 1 87 ? 6.180 -0.604 -16.090 1.00 83.62 87 THR A N 1
ATOM 674 C CA . THR A 1 87 ? 6.090 0.152 -17.355 1.00 83.62 87 THR A CA 1
ATOM 675 C C . THR A 1 87 ? 4.886 1.065 -17.526 1.00 83.62 87 THR A C 1
ATOM 677 O O . THR A 1 87 ? 5.052 2.178 -18.021 1.00 83.62 87 THR A O 1
ATOM 680 N N . LYS A 1 88 ? 3.670 0.623 -17.191 1.00 84.50 88 LYS A N 1
ATOM 681 C CA . LYS A 1 88 ? 2.434 1.361 -17.521 1.00 84.50 88 LYS A CA 1
ATOM 682 C C . LYS A 1 88 ? 1.414 1.267 -16.404 1.00 84.50 88 LYS A C 1
ATOM 684 O O . LYS A 1 88 ? 1.248 0.191 -15.841 1.00 84.50 88 LYS A O 1
ATOM 689 N N . SER A 1 89 ? 0.694 2.349 -16.122 1.00 86.62 89 SER A N 1
ATOM 690 C CA . SER A 1 89 ? -0.423 2.310 -15.173 1.00 86.62 89 SER A CA 1
ATOM 691 C C . SER A 1 89 ? -1.594 1.518 -15.751 1.00 86.62 89 SER A C 1
ATOM 693 O O . SER A 1 89 ? -1.870 1.586 -16.949 1.00 86.62 89 SER A O 1
ATOM 695 N N . LYS A 1 90 ? -2.296 0.785 -14.888 1.00 86.44 90 LYS A N 1
ATOM 696 C CA . LYS A 1 90 ? -3.570 0.118 -15.185 1.00 86.44 90 LYS A CA 1
ATOM 697 C C . LYS A 1 90 ? -4.779 1.008 -14.903 1.00 86.44 90 LYS A C 1
ATOM 699 O O . LYS A 1 90 ? -5.872 0.696 -15.358 1.00 86.44 90 LYS A O 1
ATOM 704 N N . ILE A 1 91 ? -4.593 2.107 -14.174 1.00 83.50 91 ILE A N 1
ATOM 705 C CA . ILE A 1 91 ? -5.685 2.956 -13.674 1.00 83.50 91 ILE A CA 1
ATOM 706 C C . ILE A 1 91 ? -5.702 4.348 -14.333 1.00 83.50 91 ILE A C 1
ATOM 708 O O . ILE A 1 91 ? -6.141 5.339 -13.748 1.00 83.50 91 ILE A O 1
ATOM 712 N N . ASN A 1 92 ? -5.230 4.428 -15.582 1.00 81.31 92 ASN A N 1
ATOM 713 C CA . ASN A 1 92 ? -5.299 5.624 -16.428 1.00 81.31 92 ASN A CA 1
ATOM 714 C C . ASN A 1 92 ? -4.629 6.870 -15.815 1.00 81.31 92 ASN A C 1
ATOM 716 O O . ASN A 1 92 ? -5.188 7.972 -15.853 1.00 81.31 92 ASN A O 1
ATOM 720 N N . PHE A 1 93 ? -3.434 6.714 -15.240 1.00 83.25 93 PHE A N 1
ATOM 721 C CA . PHE A 1 93 ? -2.523 7.832 -14.979 1.00 83.25 93 PHE A CA 1
ATOM 722 C C . PHE A 1 93 ? -1.141 7.542 -15.569 1.00 83.25 93 PHE A C 1
ATOM 724 O O . PHE A 1 93 ? -0.767 6.391 -15.749 1.00 83.25 93 PHE A O 1
ATOM 731 N N . GLU A 1 94 ? -0.369 8.575 -15.881 1.00 83.12 94 GLU A N 1
ATOM 732 C CA . GLU A 1 94 ? 0.990 8.387 -16.390 1.00 83.12 94 GLU A CA 1
ATOM 733 C C . GLU A 1 94 ? 2.006 8.390 -15.244 1.00 83.12 94 GLU A C 1
ATOM 735 O O . GLU A 1 94 ? 1.936 9.237 -14.343 1.00 83.12 94 GLU A O 1
ATOM 740 N N . PHE A 1 95 ? 2.913 7.409 -15.262 1.00 84.12 95 PHE A N 1
ATOM 741 C CA . PHE A 1 95 ? 4.061 7.370 -14.364 1.00 84.12 95 PHE A CA 1
ATOM 742 C C . PHE A 1 95 ? 5.106 8.355 -14.869 1.00 84.12 95 PHE A C 1
ATOM 744 O O . PHE A 1 95 ? 5.662 8.178 -15.953 1.00 84.12 95 PHE A O 1
ATOM 751 N N . ASP A 1 96 ? 5.412 9.359 -14.057 1.00 80.25 96 ASP A N 1
ATOM 752 C CA . ASP A 1 96 ? 6.440 10.347 -14.370 1.00 80.25 96 ASP A CA 1
ATOM 753 C C . ASP A 1 96 ? 7.828 9.726 -14.123 1.00 80.25 96 ASP A C 1
ATOM 755 O O . ASP A 1 96 ? 8.468 9.951 -13.100 1.00 80.25 96 ASP A O 1
ATOM 759 N N . ARG A 1 97 ? 8.288 8.883 -15.055 1.00 75.31 97 ARG A N 1
ATOM 760 C CA . ARG A 1 97 ? 9.556 8.131 -14.961 1.00 75.31 97 ARG A CA 1
ATOM 761 C C . ARG A 1 97 ? 10.795 9.025 -14.845 1.00 75.31 97 ARG A C 1
ATOM 763 O O . ARG A 1 97 ? 11.824 8.568 -14.366 1.00 75.31 97 ARG A O 1
ATOM 770 N N . GLU A 1 98 ? 10.713 10.285 -15.262 1.00 72.69 98 GLU A N 1
ATOM 771 C CA . GLU A 1 98 ? 11.788 11.272 -15.075 1.00 72.69 98 GLU A CA 1
ATOM 772 C C . GLU A 1 98 ? 12.017 11.632 -13.599 1.00 72.69 98 GLU A C 1
ATOM 774 O O . GLU A 1 98 ? 13.068 12.167 -13.247 1.00 72.69 98 GLU A O 1
ATOM 779 N N . LEU A 1 99 ? 11.033 11.337 -12.744 1.00 66.56 99 LEU A N 1
ATOM 780 C CA . LEU A 1 99 ? 11.083 11.558 -11.301 1.00 66.56 99 LEU A CA 1
ATOM 781 C C . LEU A 1 99 ? 11.692 10.376 -10.545 1.00 66.56 99 LEU A C 1
ATOM 783 O O . LEU A 1 99 ? 11.899 10.478 -9.343 1.00 66.56 99 LEU A O 1
ATOM 787 N N . CYS A 1 100 ? 11.956 9.266 -11.235 1.00 71.19 100 CYS A N 1
ATOM 788 C CA . CYS A 1 100 ? 12.501 8.063 -10.632 1.00 71.19 100 CYS A CA 1
ATOM 789 C C . CYS A 1 100 ? 14.021 8.150 -10.496 1.00 71.19 100 CYS A C 1
ATOM 791 O O . CYS A 1 100 ? 14.749 8.145 -11.493 1.00 71.19 100 CYS A O 1
ATOM 793 N N . THR A 1 101 ? 14.494 8.147 -9.257 1.00 71.25 101 THR A N 1
ATOM 794 C CA . THR A 1 101 ? 15.876 7.813 -8.904 1.00 71.25 101 THR A CA 1
ATOM 795 C C . THR A 1 101 ? 15.985 6.294 -8.701 1.00 71.25 101 THR A C 1
ATOM 797 O O . THR A 1 101 ? 15.004 5.642 -8.340 1.00 71.25 101 THR A O 1
ATOM 800 N N . GLU A 1 102 ? 17.134 5.687 -9.022 1.00 68.06 102 GLU A N 1
ATOM 801 C CA . GLU A 1 102 ? 17.307 4.226 -8.916 1.00 68.06 102 GLU A CA 1
ATOM 802 C C . GLU A 1 102 ? 17.030 3.726 -7.491 1.00 68.06 102 GLU A C 1
ATOM 804 O O . GLU A 1 102 ? 17.407 4.369 -6.516 1.00 68.06 102 GLU A O 1
ATOM 809 N N . ASP A 1 103 ? 16.358 2.574 -7.389 1.00 68.31 103 ASP A N 1
ATOM 810 C CA . ASP A 1 103 ? 16.000 1.905 -6.129 1.00 68.31 103 ASP A CA 1
ATOM 811 C C . ASP A 1 103 ? 15.131 2.722 -5.156 1.00 68.31 103 ASP A C 1
ATOM 813 O O . ASP A 1 103 ? 14.999 2.359 -3.980 1.00 68.31 103 ASP A O 1
ATOM 817 N N . GLU A 1 104 ? 14.491 3.792 -5.629 1.00 82.06 104 GLU A N 1
ATOM 818 C CA . GLU A 1 104 ? 13.561 4.589 -4.832 1.00 82.06 104 GLU A CA 1
ATOM 819 C C . GLU A 1 104 ? 12.100 4.142 -4.974 1.00 82.06 104 GLU A C 1
ATOM 821 O O . GLU A 1 104 ? 11.685 3.459 -5.922 1.00 82.06 104 GLU A O 1
ATOM 826 N N . ASN A 1 105 ? 11.315 4.547 -3.976 1.00 87.12 105 ASN A N 1
ATOM 827 C CA . ASN A 1 105 ? 9.869 4.396 -3.960 1.00 87.12 105 ASN A CA 1
ATOM 828 C C . ASN A 1 105 ? 9.235 5.454 -4.870 1.00 87.12 105 ASN A C 1
ATOM 830 O O . ASN A 1 105 ? 9.692 6.594 -4.910 1.00 87.12 105 ASN A O 1
ATOM 834 N N . TYR A 1 106 ? 8.148 5.103 -5.552 1.00 89.00 106 TYR A N 1
ATOM 835 C CA . TYR A 1 106 ? 7.363 6.063 -6.327 1.00 89.00 106 TYR A CA 1
ATOM 836 C C . TYR A 1 106 ? 6.078 6.411 -5.577 1.00 89.00 106 TYR A C 1
ATOM 838 O O . TYR A 1 106 ? 5.307 5.516 -5.224 1.00 89.00 106 TYR A O 1
ATOM 846 N N . ILE A 1 107 ? 5.836 7.704 -5.345 1.00 89.56 107 ILE A N 1
ATOM 847 C CA . ILE A 1 107 ? 4.649 8.182 -4.625 1.00 89.56 107 ILE A CA 1
ATOM 848 C C . ILE A 1 107 ? 3.606 8.675 -5.627 1.00 89.56 107 ILE A C 1
ATOM 850 O O . ILE A 1 107 ? 3.815 9.642 -6.359 1.00 89.56 107 ILE A O 1
ATOM 854 N N . VAL A 1 108 ? 2.446 8.025 -5.636 1.00 90.00 108 VAL A N 1
ATOM 855 C CA . VAL A 1 108 ? 1.263 8.497 -6.357 1.00 90.00 108 VAL A CA 1
ATOM 856 C C . VAL A 1 108 ? 0.507 9.464 -5.446 1.00 90.00 108 VAL A C 1
ATOM 858 O O . VAL A 1 108 ? 0.018 9.069 -4.390 1.00 90.00 108 VAL A O 1
ATOM 861 N N . THR A 1 109 ? 0.411 10.728 -5.855 1.00 89.25 109 THR A N 1
ATOM 862 C CA . THR A 1 109 ? -0.258 11.798 -5.096 1.00 89.25 109 THR A CA 1
ATOM 863 C C . THR A 1 109 ? -1.782 11.756 -5.233 1.00 89.25 109 THR A C 1
ATOM 865 O O . THR A 1 109 ? -2.305 11.155 -6.174 1.00 89.25 109 THR A O 1
ATOM 868 N N . GLU A 1 110 ? -2.502 12.444 -4.341 1.00 85.38 110 GLU A N 1
ATOM 869 C CA . GLU A 1 110 ? -3.968 12.372 -4.189 1.00 85.38 110 GLU A CA 1
ATOM 870 C C . GLU A 1 110 ? -4.767 12.495 -5.489 1.00 85.38 110 GLU A C 1
ATOM 872 O O . GLU A 1 110 ? -5.694 11.717 -5.732 1.00 85.38 110 GLU A O 1
ATOM 877 N N . VAL A 1 111 ? -4.384 13.408 -6.382 1.00 87.06 111 VAL A N 1
ATOM 878 C CA . VAL A 1 111 ? -5.087 13.599 -7.661 1.00 87.06 111 VAL A CA 1
ATOM 879 C C . VAL A 1 111 ? -5.068 12.324 -8.515 1.00 87.06 111 VAL A C 1
ATOM 881 O O . VAL A 1 111 ? -6.065 11.987 -9.152 1.00 87.06 111 VAL A O 1
ATOM 884 N N . LYS A 1 112 ? -3.944 11.598 -8.535 1.00 90.06 112 LYS A N 1
ATOM 885 C CA . LYS A 1 112 ? -3.802 10.341 -9.286 1.00 90.06 112 LYS A CA 1
ATOM 886 C C . LYS A 1 112 ? -4.287 9.141 -8.458 1.00 90.06 112 LYS A C 1
ATOM 888 O O . LYS A 1 112 ? -4.944 8.260 -9.011 1.00 90.06 112 LYS A O 1
ATOM 893 N N . ALA A 1 113 ? -3.991 9.128 -7.158 1.00 90.81 113 ALA A N 1
ATOM 894 C CA . ALA A 1 113 ? -4.293 8.039 -6.233 1.00 90.81 113 ALA A CA 1
ATOM 895 C C . ALA A 1 113 ? -5.797 7.856 -6.015 1.00 90.81 113 ALA A C 1
ATOM 897 O O . ALA A 1 113 ? -6.266 6.723 -6.010 1.00 90.81 113 ALA A O 1
ATOM 898 N N . SER A 1 114 ? -6.569 8.944 -5.954 1.00 91.88 114 SER A N 1
ATOM 899 C CA . SER A 1 114 ? -8.018 8.918 -5.691 1.00 91.88 114 SER A CA 1
ATOM 900 C C . SER A 1 114 ? -8.865 8.131 -6.694 1.00 91.88 114 SER A C 1
ATOM 902 O O . SER A 1 114 ? -10.035 7.869 -6.429 1.00 91.88 114 SER A O 1
ATOM 904 N N . LYS A 1 115 ? -8.282 7.709 -7.822 1.00 90.50 115 LYS A N 1
ATOM 905 C CA . LYS A 1 115 ? -8.887 6.763 -8.771 1.00 90.50 115 LYS A CA 1
ATOM 906 C C . LYS A 1 115 ? -8.939 5.323 -8.242 1.00 90.50 115 LYS A C 1
ATOM 908 O O . LYS A 1 115 ? -9.645 4.497 -8.814 1.00 90.50 115 LYS A O 1
ATOM 913 N N . VAL A 1 116 ? -8.175 5.003 -7.196 1.00 91.88 116 VAL A N 1
ATOM 914 C CA . VAL A 1 116 ? -8.177 3.701 -6.523 1.00 91.88 116 VAL A CA 1
ATOM 915 C C . VAL A 1 116 ? -9.096 3.777 -5.316 1.00 91.88 116 VAL A C 1
ATOM 917 O O . 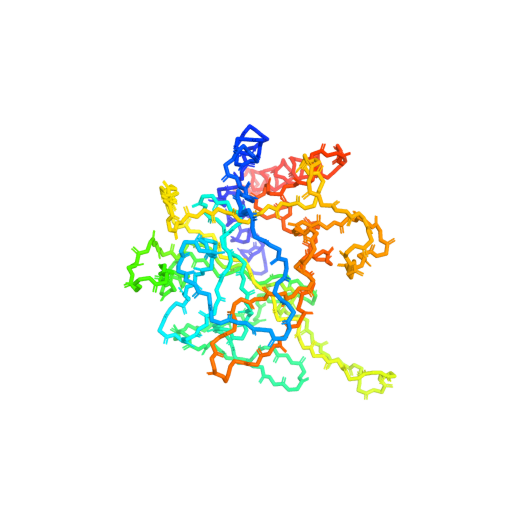VAL A 1 116 ? -8.812 4.482 -4.349 1.00 91.88 116 VAL A O 1
ATOM 920 N N . TYR A 1 117 ? -10.179 3.017 -5.367 1.00 92.88 117 TYR A N 1
ATOM 921 C CA . TYR A 1 117 ? -11.074 2.808 -4.240 1.00 92.88 117 TYR A CA 1
ATOM 922 C C . TYR A 1 117 ? -10.815 1.443 -3.608 1.00 92.88 117 TYR A C 1
ATOM 924 O O . TYR A 1 117 ? -10.238 0.541 -4.222 1.00 92.88 117 TYR A O 1
ATOM 932 N N . VAL A 1 118 ? -11.224 1.301 -2.358 1.00 92.56 118 VAL A N 1
ATOM 933 C CA . VAL A 1 118 ? -11.042 0.095 -1.564 1.00 92.56 118 VAL A CA 1
ATOM 934 C C . VAL A 1 118 ? -12.406 -0.340 -1.061 1.00 92.56 118 VAL A C 1
ATOM 936 O O . VAL A 1 118 ? -13.188 0.469 -0.563 1.00 92.56 118 VAL A O 1
ATOM 939 N N . MET A 1 119 ? -12.705 -1.624 -1.210 1.00 91.12 119 MET A N 1
ATOM 940 C CA . MET A 1 119 ? -13.954 -2.229 -0.770 1.00 91.12 119 MET A CA 1
ATOM 941 C C . MET A 1 119 ? -13.691 -3.322 0.256 1.00 91.12 119 MET A C 1
ATOM 943 O O . MET A 1 119 ? -12.666 -4.006 0.224 1.00 91.12 119 MET A O 1
ATOM 947 N N . ASN A 1 120 ? -14.666 -3.546 1.127 1.00 87.25 120 ASN A N 1
ATOM 948 C CA . ASN A 1 120 ? -14.716 -4.768 1.916 1.00 87.25 120 ASN A CA 1
ATOM 949 C C . ASN A 1 120 ? -15.172 -5.962 1.052 1.00 87.25 120 ASN A C 1
ATOM 951 O O . ASN A 1 120 ? -15.558 -5.832 -0.113 1.00 87.25 120 ASN A O 1
ATOM 955 N N . ARG A 1 121 ? -15.200 -7.158 1.643 1.00 82.00 121 ARG A N 1
ATOM 956 C CA . ARG A 1 121 ? -15.641 -8.381 0.947 1.00 82.00 121 ARG A CA 1
ATOM 957 C C . ARG A 1 121 ? -17.141 -8.458 0.645 1.00 82.00 121 ARG A C 1
ATOM 959 O O . ARG A 1 121 ? -17.551 -9.350 -0.092 1.00 82.00 121 ARG A O 1
ATOM 966 N N . ASN A 1 122 ? -17.940 -7.536 1.180 1.00 86.00 122 ASN A N 1
ATOM 967 C CA . ASN A 1 122 ? -19.350 -7.362 0.827 1.00 86.00 122 ASN A CA 1
ATOM 968 C C . ASN A 1 122 ? -19.533 -6.386 -0.349 1.00 86.00 122 ASN A C 1
ATOM 970 O O . ASN A 1 122 ? -20.657 -5.962 -0.604 1.00 86.00 122 ASN A O 1
ATOM 974 N N . TYR A 1 123 ? -18.453 -6.020 -1.054 1.00 86.38 123 TYR A N 1
ATOM 975 C CA . TYR A 1 123 ? -18.467 -5.056 -2.160 1.00 86.38 123 TYR A CA 1
ATOM 976 C C . TYR A 1 123 ? -18.986 -3.670 -1.754 1.00 86.38 123 TYR A C 1
ATOM 978 O O . TYR A 1 123 ? -19.524 -2.929 -2.570 1.00 86.38 123 TYR A O 1
ATOM 986 N N . THR A 1 124 ? -18.840 -3.319 -0.475 1.00 89.06 124 THR A N 1
ATOM 987 C CA . THR A 1 124 ? -19.100 -1.964 0.011 1.00 89.06 124 THR A CA 1
ATOM 988 C C . THR A 1 124 ? -17.800 -1.182 -0.043 1.00 89.06 124 THR A C 1
ATOM 990 O O . THR A 1 124 ? -16.796 -1.637 0.508 1.00 89.06 124 THR A O 1
ATOM 993 N N . GLU A 1 125 ? -17.815 -0.024 -0.697 1.00 92.44 125 GLU A N 1
ATOM 994 C CA . GLU A 1 125 ? -16.695 0.915 -0.672 1.00 92.44 125 GLU A CA 1
ATOM 995 C C . GLU A 1 125 ? -16.471 1.419 0.757 1.00 92.44 125 GLU A C 1
ATOM 997 O O . GLU A 1 125 ? -17.409 1.850 1.426 1.00 92.44 125 GLU A O 1
ATOM 1002 N N . ILE A 1 126 ? -15.228 1.322 1.225 1.00 92.62 126 ILE A N 1
ATOM 1003 C CA . ILE A 1 126 ? -14.811 1.761 2.563 1.00 92.62 126 ILE A CA 1
ATOM 1004 C C . ILE A 1 126 ? -13.942 3.019 2.510 1.00 92.62 126 ILE A C 1
ATOM 1006 O O . ILE A 1 126 ? -13.748 3.666 3.531 1.00 92.62 126 ILE A O 1
ATOM 1010 N N . GLY A 1 127 ? -13.419 3.370 1.333 1.00 93.62 127 GLY A N 1
ATOM 1011 C CA . GLY A 1 127 ? -12.636 4.581 1.136 1.00 93.62 127 GLY A CA 1
ATOM 1012 C C . GLY A 1 127 ? -11.906 4.620 -0.203 1.00 93.62 127 GLY A C 1
ATOM 1013 O O . GLY A 1 127 ? -11.895 3.653 -0.967 1.00 93.62 127 GLY A O 1
ATOM 1014 N N . ARG A 1 128 ? -11.244 5.751 -0.454 1.00 94.50 128 ARG A N 1
ATOM 1015 C CA . ARG A 1 128 ? -10.378 5.994 -1.617 1.00 94.50 128 ARG A CA 1
ATOM 1016 C C . ARG A 1 128 ? -8.944 6.253 -1.179 1.00 94.50 128 ARG A C 1
ATOM 1018 O O . ARG A 1 128 ? -8.716 6.758 -0.080 1.00 94.50 128 ARG A O 1
ATOM 1025 N N . ALA A 1 129 ? -7.989 5.955 -2.049 1.00 94.81 129 ALA A N 1
ATOM 1026 C CA . ALA A 1 129 ? -6.586 6.245 -1.802 1.00 94.81 129 ALA A CA 1
ATOM 1027 C C . ALA A 1 129 ? -6.305 7.757 -1.864 1.00 94.81 129 ALA A C 1
ATOM 1029 O O . ALA A 1 129 ? -6.712 8.441 -2.805 1.00 94.81 129 ALA A O 1
ATOM 1030 N N . LYS A 1 130 ? -5.567 8.261 -0.878 1.00 94.31 130 LYS A N 1
ATOM 1031 C CA . LYS A 1 130 ? -4.952 9.592 -0.868 1.00 94.31 130 LYS A CA 1
ATOM 1032 C C . LYS A 1 130 ? -3.510 9.528 -1.347 1.00 94.31 130 LYS A C 1
ATOM 1034 O O . LYS A 1 130 ? -3.119 10.309 -2.202 1.00 94.31 130 LYS A O 1
ATOM 1039 N N . PHE A 1 131 ? -2.743 8.558 -0.868 1.00 93.81 131 PHE A N 1
ATOM 1040 C CA . PHE A 1 131 ? -1.399 8.295 -1.369 1.00 93.81 131 PHE A CA 1
ATOM 1041 C C . PHE A 1 131 ? -1.243 6.816 -1.692 1.00 93.81 131 PHE A C 1
ATOM 1043 O O . PHE A 1 131 ? -1.842 5.956 -1.046 1.00 93.81 131 PHE A O 1
ATOM 1050 N N . ILE A 1 132 ? -0.446 6.515 -2.716 1.00 93.50 132 ILE A N 1
ATOM 1051 C CA . ILE A 1 132 ? -0.010 5.143 -2.984 1.00 93.50 132 ILE A CA 1
ATOM 1052 C C . ILE A 1 132 ? 1.506 5.141 -3.079 1.00 93.50 132 ILE A C 1
ATOM 1054 O O . ILE A 1 132 ? 2.081 5.782 -3.959 1.00 93.50 132 ILE A O 1
ATOM 1058 N N . PHE A 1 133 ? 2.141 4.402 -2.183 1.00 91.94 133 PHE A N 1
ATOM 1059 C CA . PHE A 1 133 ? 3.579 4.206 -2.150 1.00 91.94 133 PHE A CA 1
ATOM 1060 C C . PHE A 1 133 ? 3.903 2.912 -2.888 1.00 91.94 133 PHE A C 1
ATOM 1062 O O . PHE A 1 133 ? 3.524 1.831 -2.442 1.00 91.94 133 PHE A O 1
ATOM 1069 N N . LEU A 1 134 ? 4.584 3.018 -4.025 1.00 91.12 134 LEU A N 1
ATOM 1070 C CA . LEU A 1 134 ? 5.063 1.876 -4.799 1.00 91.12 134 LEU A CA 1
ATOM 1071 C C . LEU A 1 134 ? 6.516 1.614 -4.415 1.00 91.12 134 LEU A C 1
ATOM 1073 O O . LEU A 1 134 ? 7.403 2.395 -4.775 1.00 91.12 134 LEU A O 1
ATOM 1077 N N . LEU A 1 135 ? 6.758 0.555 -3.642 1.00 87.25 135 LEU A N 1
ATOM 1078 C CA . LEU A 1 135 ? 8.071 0.319 -3.052 1.00 87.25 135 LEU A CA 1
ATOM 1079 C C . LEU A 1 135 ? 9.043 -0.182 -4.113 1.00 87.25 135 LEU A C 1
ATOM 1081 O O . LEU A 1 135 ? 8.699 -1.049 -4.915 1.00 87.25 135 LEU A O 1
ATOM 1085 N N . LYS A 1 136 ? 10.252 0.394 -4.128 1.00 86.62 136 LYS A N 1
ATOM 1086 C CA . LYS A 1 136 ? 11.310 0.081 -5.108 1.00 86.62 136 LYS A CA 1
ATOM 1087 C C . LYS A 1 136 ? 10.833 0.117 -6.567 1.00 86.62 136 LYS A C 1
ATOM 1089 O O . LYS A 1 136 ? 11.432 -0.502 -7.441 1.00 86.62 136 LYS A O 1
ATOM 1094 N N . PHE A 1 137 ? 9.776 0.876 -6.858 1.00 88.19 137 PHE A N 1
ATOM 1095 C CA . PHE A 1 137 ? 9.153 0.933 -8.181 1.00 88.19 137 PHE A CA 1
ATOM 1096 C C . PHE A 1 137 ? 10.126 1.362 -9.280 1.00 88.19 137 PHE A C 1
ATOM 1098 O O . P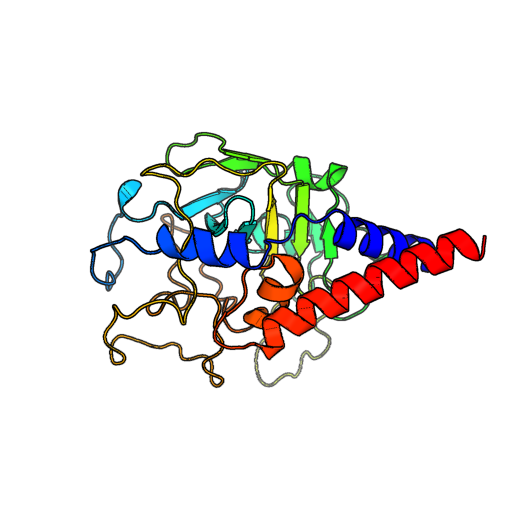HE A 1 137 ? 10.042 0.897 -10.416 1.00 88.19 137 PHE A O 1
ATOM 1105 N N . CYS A 1 138 ? 11.049 2.256 -8.931 1.00 86.62 138 CYS A N 1
ATOM 1106 C CA . CYS A 1 138 ? 12.020 2.824 -9.852 1.00 86.62 138 CYS A CA 1
ATOM 1107 C C . CYS A 1 138 ? 13.242 1.915 -10.090 1.00 86.62 138 CYS A C 1
ATOM 1109 O O . CYS A 1 138 ? 14.100 2.251 -10.908 1.00 86.62 138 CYS A O 1
ATOM 1111 N N . ARG A 1 139 ? 13.332 0.763 -9.409 1.00 85.75 139 ARG A N 1
ATOM 1112 C CA . ARG A 1 139 ? 14.393 -0.226 -9.615 1.00 85.75 139 ARG A CA 1
ATOM 1113 C C . ARG A 1 139 ? 14.308 -0.831 -11.013 1.00 85.75 139 ARG A C 1
ATOM 1115 O O . ARG A 1 139 ? 13.253 -1.293 -11.452 1.00 85.75 139 ARG A O 1
ATOM 1122 N N . ARG A 1 140 ? 15.454 -0.880 -11.694 1.00 84.94 140 ARG A N 1
ATOM 1123 C CA . ARG A 1 140 ? 15.618 -1.571 -12.976 1.00 84.94 140 ARG A CA 1
ATOM 1124 C C . ARG A 1 140 ? 16.509 -2.783 -12.805 1.00 84.94 140 ARG A C 1
ATOM 1126 O O . ARG A 1 140 ? 17.611 -2.686 -12.274 1.00 84.94 140 ARG A O 1
ATOM 1133 N N . ILE A 1 141 ? 16.058 -3.919 -13.317 1.00 83.00 141 ILE A N 1
ATOM 1134 C CA . ILE A 1 141 ? 16.869 -5.133 -13.349 1.00 83.00 141 ILE A CA 1
ATOM 1135 C C . ILE A 1 141 ? 17.832 -5.028 -14.527 1.00 83.00 141 ILE A C 1
ATOM 1137 O O . ILE A 1 141 ? 17.432 -5.094 -15.692 1.00 83.00 141 ILE A O 1
ATOM 1141 N N . THR A 1 142 ? 19.106 -4.835 -14.209 1.00 82.44 142 THR A N 1
ATOM 1142 C CA . THR A 1 142 ? 20.196 -4.700 -15.183 1.00 82.44 142 THR A CA 1
ATOM 1143 C C . THR A 1 142 ? 21.045 -5.966 -15.280 1.00 82.44 142 THR A C 1
ATOM 1145 O O . THR A 1 142 ? 21.542 -6.279 -16.362 1.00 82.44 142 THR A O 1
ATOM 1148 N N . ASP A 1 143 ? 21.161 -6.726 -14.188 1.00 76.88 143 ASP A N 1
ATOM 1149 C CA . ASP A 1 143 ? 21.896 -7.988 -14.146 1.00 76.88 143 ASP A CA 1
ATOM 1150 C C . ASP A 1 143 ? 21.041 -9.151 -14.668 1.00 76.88 143 ASP A C 1
ATOM 1152 O O . ASP A 1 143 ? 20.205 -9.716 -13.961 1.00 76.88 143 ASP A O 1
ATOM 1156 N N . LYS A 1 144 ? 21.264 -9.497 -15.938 1.00 68.06 144 LYS A N 1
ATOM 1157 C CA . LYS A 1 144 ? 20.624 -10.640 -16.605 1.00 68.06 144 LYS A CA 1
ATOM 1158 C C . LYS A 1 144 ? 21.369 -11.961 -16.390 1.00 68.06 144 LYS A C 1
ATOM 1160 O O . LYS A 1 144 ? 20.853 -12.997 -16.798 1.00 68.06 144 LYS A O 1
ATOM 1165 N N . GLU A 1 145 ? 22.558 -11.928 -15.784 1.00 69.12 145 GLU A N 1
ATOM 1166 C CA . GLU A 1 145 ? 23.375 -13.111 -15.476 1.00 69.12 145 GLU A CA 1
ATOM 1167 C C . GLU A 1 145 ? 23.310 -13.501 -13.994 1.00 69.12 145 GLU A C 1
ATOM 1169 O O . GLU A 1 145 ? 24.013 -14.414 -13.552 1.00 69.12 145 GLU A O 1
ATOM 1174 N N . ALA A 1 146 ? 22.439 -12.843 -13.225 1.00 70.25 146 ALA A N 1
ATOM 1175 C CA . ALA A 1 146 ? 22.179 -13.194 -11.845 1.00 70.25 146 ALA A CA 1
ATOM 1176 C C . ALA A 1 146 ? 21.881 -14.696 -11.713 1.00 70.25 146 ALA A C 1
ATOM 1178 O O . ALA A 1 146 ? 21.152 -15.294 -12.506 1.00 70.25 146 ALA A O 1
ATOM 1179 N N . PHE A 1 147 ? 22.411 -15.304 -10.649 1.00 59.28 147 PHE A N 1
ATOM 1180 C CA . PHE A 1 147 ? 22.244 -16.734 -10.363 1.00 59.28 147 PHE A CA 1
ATOM 1181 C C . PHE A 1 147 ? 20.767 -17.153 -10.206 1.00 59.28 147 PHE A C 1
ATOM 1183 O O . PHE A 1 147 ? 20.441 -18.339 -10.228 1.00 59.28 147 PHE A O 1
ATOM 1190 N N . GLN A 1 148 ? 19.869 -16.180 -10.022 1.00 66.69 148 GLN A N 1
ATOM 1191 C CA . GLN A 1 148 ? 18.427 -16.355 -9.916 1.00 66.69 148 GLN A CA 1
ATOM 1192 C C . GLN A 1 148 ? 17.703 -15.298 -10.755 1.00 66.69 148 GLN A C 1
ATOM 1194 O O . GLN A 1 148 ? 18.166 -14.163 -10.874 1.00 66.69 148 GLN A O 1
ATOM 1199 N N . ILE A 1 149 ? 16.542 -15.677 -11.298 1.00 68.00 149 ILE A N 1
ATOM 1200 C CA . ILE A 1 149 ? 15.644 -14.767 -12.017 1.00 68.00 149 ILE A CA 1
ATOM 1201 C C . ILE A 1 149 ? 15.172 -13.685 -11.043 1.00 68.00 149 ILE A C 1
ATOM 1203 O O . ILE A 1 149 ? 14.631 -13.994 -9.981 1.00 68.00 149 ILE A O 1
ATOM 1207 N N . GLN A 1 150 ? 15.378 -12.424 -11.413 1.00 71.12 150 GLN A N 1
ATOM 1208 C CA . GLN A 1 150 ? 14.889 -11.277 -10.657 1.00 71.12 150 GLN A CA 1
ATOM 1209 C C . GLN A 1 150 ? 13.581 -10.775 -11.269 1.00 71.12 150 GLN A C 1
ATOM 1211 O O . GLN A 1 150 ? 13.412 -10.787 -12.488 1.00 71.12 150 GLN A O 1
ATOM 1216 N N . HIS A 1 151 ? 12.678 -10.296 -10.418 1.00 74.00 151 HIS A N 1
ATOM 1217 C CA . HIS A 1 151 ? 11.458 -9.605 -10.823 1.00 74.00 151 HIS A CA 1
ATOM 1218 C C . HIS A 1 151 ? 11.364 -8.265 -10.095 1.00 74.00 151 HIS A C 1
ATOM 1220 O O . HIS A 1 151 ? 11.894 -8.155 -8.985 1.00 74.00 151 HIS A O 1
ATOM 1226 N N . PRO A 1 152 ? 10.739 -7.244 -10.709 1.00 80.62 152 PRO A N 1
ATOM 1227 C CA . PRO A 1 152 ? 10.472 -5.994 -10.021 1.00 80.62 152 PRO A CA 1
ATOM 1228 C C . PRO A 1 152 ? 9.670 -6.254 -8.750 1.00 80.62 152 PRO A C 1
ATOM 1230 O O . PRO A 1 152 ? 8.771 -7.097 -8.733 1.00 80.62 152 PRO A O 1
ATOM 1233 N N . ASP A 1 153 ? 10.000 -5.513 -7.701 1.00 82.75 153 ASP A N 1
ATOM 1234 C CA . ASP A 1 153 ? 9.340 -5.639 -6.414 1.00 82.75 153 ASP A CA 1
ATOM 1235 C C . ASP A 1 153 ? 7.841 -5.306 -6.545 1.00 82.75 153 ASP A C 1
ATOM 1237 O O . ASP A 1 153 ? 7.447 -4.259 -7.073 1.00 82.75 153 ASP A O 1
ATOM 1241 N N . ASP A 1 154 ? 6.995 -6.235 -6.100 1.00 83.06 154 ASP A N 1
ATOM 1242 C CA . ASP A 1 154 ? 5.543 -6.198 -6.286 1.00 83.06 154 ASP A CA 1
ATOM 1243 C C . ASP A 1 154 ? 4.822 -5.901 -4.974 1.00 83.06 154 ASP A C 1
ATOM 1245 O O . ASP A 1 154 ? 4.022 -6.689 -4.469 1.00 83.06 154 ASP A O 1
ATOM 1249 N N . PHE A 1 155 ? 5.150 -4.754 -4.389 1.00 85.38 155 PHE A N 1
ATOM 1250 C CA . PHE A 1 155 ? 4.625 -4.349 -3.097 1.00 85.38 155 PHE A CA 1
ATOM 1251 C C . PHE A 1 155 ? 4.274 -2.867 -3.085 1.00 85.38 155 PHE A C 1
ATOM 1253 O O . PHE A 1 155 ? 5.078 -2.011 -3.463 1.00 85.38 155 PHE A O 1
ATOM 1260 N N . MET A 1 156 ? 3.067 -2.567 -2.618 1.00 90.50 156 MET A N 1
ATOM 1261 C CA . MET A 1 156 ? 2.599 -1.205 -2.441 1.00 90.50 156 MET A CA 1
ATOM 1262 C C . MET A 1 156 ? 1.830 -1.021 -1.141 1.00 90.50 156 MET A C 1
ATOM 1264 O O . MET A 1 156 ? 1.183 -1.939 -0.630 1.00 90.50 156 MET A O 1
ATOM 1268 N N . ILE A 1 157 ? 1.861 0.212 -0.654 1.00 92.06 157 ILE A N 1
ATOM 1269 C CA . ILE A 1 157 ? 1.076 0.674 0.485 1.00 92.06 157 ILE A CA 1
ATOM 1270 C C . ILE A 1 157 ? 0.091 1.717 -0.032 1.00 92.06 157 ILE A C 1
ATOM 1272 O O . ILE A 1 157 ? 0.481 2.662 -0.714 1.00 92.06 157 ILE A O 1
ATOM 1276 N N . ILE A 1 158 ? -1.184 1.547 0.293 1.00 94.00 158 ILE A N 1
ATOM 1277 C CA . ILE A 1 158 ? -2.230 2.536 0.053 1.00 94.00 158 ILE A CA 1
ATOM 1278 C C . ILE A 1 158 ? -2.524 3.236 1.378 1.00 94.00 158 ILE A C 1
ATOM 1280 O O . ILE A 1 158 ? -2.897 2.578 2.349 1.00 94.00 158 ILE A O 1
ATOM 1284 N N . GLU A 1 159 ? -2.409 4.558 1.394 1.00 95.94 159 GLU A N 1
ATOM 1285 C CA . GLU A 1 159 ? -2.964 5.409 2.444 1.00 95.94 159 GLU A CA 1
ATOM 1286 C C . GLU A 1 159 ? -4.350 5.892 2.007 1.00 95.94 159 GLU A C 1
ATOM 1288 O O . GLU A 1 159 ? -4.508 6.463 0.924 1.00 95.94 159 GLU A O 1
ATOM 1293 N N . LEU A 1 160 ? -5.364 5.641 2.827 1.00 96.12 160 LEU A N 1
ATOM 1294 C CA . LEU A 1 160 ? -6.737 6.072 2.605 1.00 96.12 160 LEU A CA 1
ATOM 1295 C C . LEU A 1 160 ? -6.895 7.553 2.952 1.00 96.12 160 LEU A C 1
ATOM 1297 O O . LEU A 1 160 ? -6.243 8.068 3.854 1.00 96.12 160 LEU A O 1
ATOM 1301 N N . ALA A 1 161 ? -7.792 8.233 2.239 1.00 95.19 161 ALA A N 1
ATOM 1302 C CA . ALA A 1 161 ? -8.091 9.641 2.495 1.00 95.19 161 ALA A CA 1
ATOM 1303 C C . ALA A 1 161 ? -8.704 9.887 3.875 1.00 95.19 161 ALA A C 1
ATOM 1305 O O . ALA A 1 161 ? -8.472 10.941 4.455 1.00 95.19 161 ALA A O 1
ATOM 1306 N N . GLU A 1 162 ? -9.445 8.909 4.390 1.00 94.69 162 GLU A N 1
ATOM 1307 C CA . GLU A 1 162 ? -10.129 8.978 5.674 1.00 94.69 162 GLU A CA 1
ATOM 1308 C C . GLU A 1 162 ? -9.894 7.690 6.465 1.00 94.69 162 GLU A C 1
ATOM 1310 O O . GLU A 1 162 ? -9.642 6.624 5.892 1.00 94.69 162 GLU A O 1
ATOM 1315 N N . ASP A 1 163 ? -10.004 7.799 7.786 1.00 94.06 163 ASP A N 1
ATOM 1316 C CA . ASP A 1 163 ? -9.930 6.650 8.681 1.00 94.06 163 ASP A CA 1
ATOM 1317 C C . ASP A 1 163 ? -11.190 5.799 8.522 1.00 94.06 163 ASP A C 1
ATOM 1319 O O . ASP A 1 163 ? -12.315 6.298 8.564 1.00 94.06 163 ASP A O 1
ATOM 1323 N N . VAL A 1 164 ? -10.999 4.495 8.374 1.00 91.94 164 VAL A N 1
ATOM 1324 C CA . VAL A 1 164 ? -12.092 3.534 8.307 1.00 91.94 164 VAL A CA 1
ATOM 1325 C C . VAL A 1 164 ? -12.556 3.197 9.717 1.00 91.94 164 VAL A C 1
ATOM 1327 O O . VAL A 1 164 ? -11.753 2.868 10.591 1.00 91.94 164 VAL A O 1
ATOM 1330 N N . GLU A 1 165 ? -13.870 3.233 9.928 1.00 89.44 165 GLU A N 1
ATOM 1331 C CA . GLU A 1 165 ? -14.479 2.759 11.166 1.00 89.44 165 GLU A CA 1
ATOM 1332 C C . GLU A 1 165 ? -14.419 1.229 11.232 1.00 89.44 165 GLU A C 1
ATOM 1334 O O . GLU A 1 165 ? -14.846 0.515 10.316 1.00 89.44 165 GLU A O 1
ATOM 1339 N N . TYR A 1 166 ? -13.885 0.710 12.331 1.00 85.19 166 TYR A N 1
ATOM 1340 C CA . TYR A 1 166 ? -13.789 -0.724 12.531 1.00 85.19 166 TYR A CA 1
ATOM 1341 C C . TYR A 1 166 ? -15.142 -1.351 12.839 1.00 85.19 166 TYR A C 1
ATOM 1343 O O . TYR A 1 166 ? -15.928 -0.873 13.654 1.00 85.19 166 TYR A O 1
ATOM 1351 N N . THR A 1 167 ? -15.394 -2.483 12.192 1.00 82.50 167 THR A N 1
ATOM 1352 C CA . THR A 1 167 ? -16.622 -3.265 12.339 1.00 82.50 167 THR A CA 1
ATOM 1353 C C . THR A 1 167 ? -16.271 -4.745 12.403 1.00 82.50 167 THR A C 1
ATOM 1355 O O . THR A 1 167 ? -15.136 -5.140 12.159 1.00 82.50 167 THR A O 1
ATOM 1358 N N . THR A 1 168 ? -17.245 -5.620 12.644 1.00 75.81 168 THR A N 1
ATOM 1359 C CA . THR A 1 168 ? -17.007 -7.076 12.625 1.00 75.81 168 THR A CA 1
ATOM 1360 C C . THR A 1 168 ? -16.494 -7.611 11.283 1.00 75.81 168 THR A C 1
ATOM 1362 O O . THR A 1 168 ? -15.925 -8.697 11.242 1.00 75.81 168 THR A O 1
ATOM 1365 N N . ASN A 1 169 ? -16.675 -6.859 10.193 1.00 74.06 169 ASN A N 1
ATOM 1366 C CA . ASN A 1 169 ? -16.241 -7.227 8.844 1.00 74.06 169 ASN A CA 1
ATOM 1367 C C . ASN A 1 169 ? -15.035 -6.410 8.355 1.00 74.06 169 ASN A C 1
ATOM 1369 O O . ASN A 1 169 ? -14.611 -6.601 7.217 1.00 74.06 169 ASN A O 1
ATOM 1373 N N . ILE A 1 170 ? -14.543 -5.472 9.171 1.00 80.31 170 ILE A N 1
ATOM 1374 C CA . ILE A 1 170 ? -13.439 -4.568 8.843 1.00 80.31 170 ILE A CA 1
ATOM 1375 C C . ILE A 1 170 ? -12.585 -4.397 10.096 1.00 80.31 170 ILE A C 1
ATOM 1377 O O . ILE A 1 170 ? -12.924 -3.614 10.981 1.00 80.31 170 ILE A O 1
ATOM 1381 N N . LEU A 1 171 ? -11.481 -5.135 10.163 1.00 74.88 171 LEU A N 1
ATOM 1382 C CA . LEU A 1 171 ? -10.511 -5.070 11.258 1.00 74.88 171 LEU A CA 1
ATOM 1383 C C . LEU A 1 171 ? -9.100 -5.163 10.684 1.00 74.88 171 LEU A C 1
ATOM 1385 O O . LEU A 1 171 ? -8.908 -5.872 9.699 1.00 74.88 171 LEU A O 1
ATOM 1389 N N . PRO A 1 172 ? -8.104 -4.499 11.284 1.00 68.62 172 PRO A N 1
ATOM 1390 C CA . PRO A 1 172 ? -6.728 -4.602 10.829 1.00 68.62 172 PRO A CA 1
ATOM 1391 C C . PRO A 1 172 ? -6.112 -5.961 11.207 1.00 68.62 172 PRO A C 1
ATOM 1393 O O . PRO A 1 172 ? -6.443 -6.562 12.236 1.00 68.62 172 PRO A O 1
ATOM 1396 N N . ILE A 1 173 ? -5.174 -6.438 10.389 1.00 65.00 173 ILE A N 1
ATOM 1397 C CA . ILE A 1 173 ? -4.330 -7.599 10.704 1.00 65.00 173 ILE A CA 1
ATOM 1398 C C . ILE A 1 173 ? -3.274 -7.234 11.772 1.00 65.00 173 ILE A C 1
ATOM 1400 O O . ILE A 1 173 ? -2.859 -6.077 11.873 1.00 65.00 173 ILE A O 1
ATOM 1404 N N . ASN A 1 174 ? -2.850 -8.205 12.593 1.00 57.78 174 ASN A N 1
ATOM 1405 C CA . ASN A 1 174 ? -1.871 -7.984 13.667 1.00 57.78 174 ASN A CA 1
ATOM 1406 C C . ASN A 1 174 ? -0.411 -7.980 13.145 1.00 57.78 174 ASN A C 1
ATOM 1408 O O . ASN A 1 174 ? -0.099 -8.539 12.092 1.00 57.78 174 ASN A O 1
ATOM 1412 N N . VAL A 1 175 ? 0.483 -7.345 13.906 1.00 47.72 175 VAL A N 1
ATOM 1413 C CA . VAL A 1 175 ? 1.932 -7.246 13.661 1.00 47.72 175 VAL A CA 1
ATOM 1414 C C . VAL A 1 175 ? 2.660 -8.279 14.527 1.00 47.72 175 VAL A C 1
ATOM 1416 O O . VAL A 1 175 ? 2.289 -8.485 15.683 1.00 47.72 175 VAL A O 1
ATOM 1419 N N . GLU A 1 176 ? 3.697 -8.942 14.006 1.00 39.66 176 GLU A N 1
ATOM 1420 C CA . GLU A 1 176 ? 4.549 -9.815 14.827 1.00 39.66 176 GLU A CA 1
ATOM 1421 C C . GLU A 1 176 ? 5.110 -9.035 16.027 1.00 39.66 176 GLU A C 1
ATOM 1423 O O . GLU A 1 176 ? 5.715 -7.981 15.854 1.00 39.66 176 GLU A O 1
ATOM 1428 N N . GLY A 1 177 ? 4.915 -9.554 17.243 1.00 43.22 177 GLY A N 1
ATOM 1429 C CA . GLY A 1 177 ? 5.515 -8.996 18.464 1.00 43.22 177 GLY A CA 1
ATOM 1430 C C . GLY A 1 177 ? 4.531 -8.548 19.541 1.00 43.22 177 GLY A C 1
ATOM 1431 O O . GLY A 1 177 ? 4.918 -8.463 20.697 1.00 43.22 177 GLY A O 1
ATOM 1432 N N . THR A 1 178 ? 3.240 -8.370 19.248 1.00 40.78 178 THR A N 1
ATOM 1433 C CA . THR A 1 178 ? 2.280 -7.928 20.279 1.00 40.78 178 THR A CA 1
ATOM 1434 C C . THR A 1 178 ? 1.287 -9.013 20.705 1.00 40.78 178 THR A C 1
ATOM 1436 O O . THR A 1 178 ? 0.451 -9.491 19.946 1.00 40.78 178 THR A O 1
ATOM 1439 N N . LEU A 1 179 ? 1.437 -9.379 21.983 1.00 36.66 179 LEU A N 1
ATOM 1440 C CA . LEU A 1 179 ? 0.669 -10.302 22.825 1.00 36.66 179 LEU A CA 1
ATOM 1441 C C . LEU A 1 179 ? 0.564 -11.781 22.397 1.00 36.66 179 LEU A C 1
ATOM 1443 O O . LEU A 1 179 ? -0.174 -12.184 21.505 1.00 36.66 179 LEU A O 1
ATOM 1447 N N . ASN A 1 180 ? 1.242 -12.613 23.196 1.00 39.97 180 ASN A N 1
ATOM 1448 C CA . ASN A 1 180 ? 1.080 -14.057 23.389 1.00 39.97 180 ASN A CA 1
ATOM 1449 C C . ASN A 1 180 ? -0.268 -14.659 22.933 1.00 39.97 180 ASN A C 1
ATOM 1451 O O . ASN A 1 180 ? -1.197 -14.754 23.738 1.00 39.97 180 ASN A O 1
ATOM 1455 N N . ARG A 1 181 ? -0.330 -15.199 21.704 1.00 39.50 181 ARG A N 1
ATOM 1456 C CA . ARG A 1 181 ? -1.157 -16.376 21.351 1.00 39.50 181 ARG A CA 1
ATOM 1457 C C . ARG A 1 181 ? -0.843 -16.945 19.952 1.00 39.50 181 ARG A C 1
ATOM 1459 O O . ARG A 1 181 ? -1.662 -16.890 19.047 1.00 39.50 181 ARG A O 1
ATOM 1466 N N . MET A 1 182 ? 0.321 -17.581 19.790 1.00 36.06 182 MET A N 1
ATOM 1467 C CA . MET A 1 182 ? 0.500 -18.699 18.844 1.00 36.06 182 MET A CA 1
ATOM 1468 C C . MET A 1 182 ? 1.747 -19.525 19.206 1.00 36.06 182 MET A C 1
ATOM 1470 O O . MET A 1 182 ? 2.757 -18.973 19.638 1.00 36.06 182 MET A O 1
ATOM 1474 N N . ASP A 1 183 ? 1.665 -20.857 19.086 1.00 35.69 183 ASP A N 1
ATOM 1475 C CA . ASP A 1 183 ? 2.770 -21.783 19.383 1.00 35.69 183 ASP A CA 1
ATOM 1476 C C . ASP A 1 183 ? 3.953 -21.511 18.427 1.00 35.69 183 ASP A C 1
ATOM 1478 O O . ASP A 1 183 ? 3.773 -21.594 17.208 1.00 35.69 183 ASP A O 1
ATOM 1482 N N . PRO A 1 184 ? 5.172 -21.239 18.933 1.00 37.03 184 PRO A N 1
ATOM 1483 C CA . PRO A 1 184 ? 6.341 -20.901 18.115 1.00 37.03 184 PRO A CA 1
ATOM 1484 C C . PRO A 1 184 ? 6.806 -22.013 17.153 1.00 37.03 184 PRO A C 1
ATOM 1486 O O . PRO A 1 184 ? 7.742 -21.787 16.379 1.00 37.03 184 PRO A O 1
ATOM 1489 N N . ARG A 1 185 ? 6.183 -23.201 17.192 1.00 32.97 185 ARG A N 1
ATOM 1490 C CA . ARG A 1 185 ? 6.418 -24.337 16.285 1.00 32.97 185 ARG A CA 1
ATOM 1491 C C . ARG A 1 185 ? 5.486 -24.364 15.067 1.00 32.97 185 ARG A C 1
ATOM 1493 O O . ARG A 1 185 ? 5.750 -25.129 14.141 1.00 32.97 185 ARG A O 1
ATOM 1500 N N . LEU A 1 186 ? 4.424 -23.551 15.022 1.00 33.25 186 LEU A N 1
ATOM 1501 C CA . LEU A 1 186 ? 3.538 -23.460 13.856 1.00 33.25 186 LEU A CA 1
ATOM 1502 C C . LEU A 1 186 ? 4.108 -22.469 12.824 1.00 33.25 186 LEU A C 1
ATOM 1504 O O . LEU A 1 186 ? 3.861 -21.273 12.879 1.00 33.25 186 LEU A O 1
ATOM 1508 N N . PHE A 1 187 ? 4.886 -23.002 11.879 1.00 27.53 187 PHE A N 1
ATOM 1509 C CA . PHE A 1 187 ? 5.284 -22.393 10.599 1.00 27.53 187 PHE A CA 1
ATOM 1510 C C . PHE A 1 187 ? 5.664 -20.906 10.624 1.00 27.53 187 PHE A C 1
ATOM 1512 O O . PHE A 1 187 ? 4.889 -20.028 10.249 1.00 27.53 187 PHE A O 1
ATOM 1519 N N . LYS A 1 188 ? 6.938 -20.671 10.940 1.00 31.23 188 LYS A N 1
ATOM 1520 C CA . LYS A 1 188 ? 7.667 -19.452 10.606 1.00 31.23 188 LYS A CA 1
ATOM 1521 C C . LYS A 1 188 ? 8.195 -19.561 9.167 1.00 31.23 188 LYS A C 1
ATOM 1523 O O . LYS A 1 188 ? 9.131 -20.330 8.954 1.00 31.23 188 LYS A O 1
ATOM 1528 N N . ALA A 1 189 ? 7.744 -18.744 8.213 1.00 34.06 189 ALA A N 1
ATOM 1529 C CA . ALA A 1 189 ? 8.758 -18.147 7.339 1.00 34.06 189 ALA A CA 1
ATOM 1530 C C . ALA A 1 189 ? 9.422 -17.072 8.196 1.00 34.06 189 ALA A C 1
ATOM 1532 O O . ALA A 1 189 ? 8.978 -15.932 8.269 1.00 34.06 189 ALA A O 1
ATOM 1533 N N . ARG A 1 190 ? 10.394 -17.499 9.005 1.00 35.00 190 ARG A N 1
ATOM 1534 C CA . ARG A 1 190 ? 11.090 -16.605 9.922 1.00 35.00 190 ARG A CA 1
ATOM 1535 C C . ARG A 1 190 ? 11.862 -15.638 9.035 1.00 35.00 190 ARG A C 1
ATOM 1537 O O . ARG A 1 190 ? 12.769 -16.077 8.330 1.00 35.00 190 ARG A O 1
ATOM 1544 N N . SER A 1 191 ? 11.533 -14.349 9.088 1.00 37.38 191 SER A N 1
ATOM 1545 C CA . SER A 1 191 ? 12.516 -13.318 8.758 1.00 37.38 191 SER A CA 1
ATOM 1546 C C . SER A 1 191 ? 13.801 -13.675 9.514 1.00 37.38 191 SER A C 1
ATOM 1548 O O . SER A 1 191 ? 13.739 -13.952 10.717 1.00 37.38 191 SER A O 1
ATOM 1550 N N . GLN A 1 192 ? 14.953 -13.767 8.840 1.00 36.25 192 GLN A N 1
ATOM 1551 C CA . GLN A 1 192 ? 16.208 -14.181 9.492 1.00 36.25 192 GLN A CA 1
ATOM 1552 C C . GLN A 1 192 ? 16.572 -13.257 10.670 1.00 36.25 192 GLN A C 1
ATOM 1554 O O . GLN A 1 192 ? 17.257 -13.684 11.597 1.00 36.25 192 GLN A O 1
ATOM 1559 N N . SER A 1 193 ? 16.038 -12.031 10.675 1.00 41.75 193 SER A N 1
ATOM 1560 C CA . SER A 1 193 ? 16.191 -11.030 11.730 1.00 41.75 193 SER A CA 1
ATOM 1561 C C . SER A 1 193 ? 15.105 -11.067 12.818 1.00 41.75 193 SER A C 1
ATOM 1563 O O . SER A 1 193 ? 15.228 -10.334 13.792 1.00 41.75 193 SER A O 1
ATOM 1565 N N . MET A 1 194 ? 14.048 -11.887 12.686 1.00 44.56 194 MET A N 1
ATOM 1566 C CA . MET A 1 194 ? 12.823 -11.844 13.520 1.00 44.56 194 MET A CA 1
ATOM 1567 C C . MET A 1 194 ? 12.124 -10.476 13.560 1.00 44.56 194 MET A C 1
ATOM 1569 O O . MET A 1 194 ? 11.273 -10.244 14.412 1.00 44.56 194 MET A O 1
ATOM 1573 N N . LYS A 1 195 ? 12.477 -9.574 12.644 1.00 42.62 195 LYS A N 1
ATOM 1574 C CA . LYS A 1 195 ? 11.783 -8.311 12.436 1.00 42.62 195 LYS A CA 1
ATOM 1575 C C . LYS A 1 195 ? 10.741 -8.563 11.362 1.00 42.62 195 LYS A C 1
ATOM 1577 O O . LYS A 1 195 ? 11.096 -8.863 10.223 1.00 42.62 195 LYS A O 1
ATOM 1582 N N . SER A 1 196 ? 9.471 -8.562 11.732 1.00 40.22 196 SER A N 1
ATOM 1583 C CA . SER A 1 196 ? 8.379 -8.664 10.773 1.00 40.22 196 SER A CA 1
ATOM 1584 C C . SER A 1 196 ? 7.187 -7.871 11.278 1.00 40.22 196 SER A C 1
ATOM 1586 O O . SER A 1 196 ? 6.922 -7.820 12.475 1.00 40.22 196 SER A O 1
ATOM 1588 N N . VAL A 1 197 ? 6.498 -7.217 10.343 1.00 41.78 197 VAL A N 1
ATOM 1589 C CA . VAL A 1 197 ? 5.313 -6.393 10.618 1.00 41.78 197 VAL A CA 1
ATOM 1590 C C . VAL A 1 197 ? 4.029 -7.207 10.386 1.00 41.78 197 VAL A C 1
ATOM 1592 O O . VAL A 1 197 ? 2.944 -6.651 10.346 1.00 41.78 197 VAL A O 1
ATOM 1595 N N . ALA A 1 198 ? 4.117 -8.533 10.209 1.00 40.75 198 ALA A N 1
ATOM 1596 C CA . ALA A 1 198 ? 2.977 -9.404 9.893 1.00 40.75 198 ALA A CA 1
ATOM 1597 C C . ALA A 1 198 ? 2.809 -10.551 10.899 1.00 40.75 198 ALA A C 1
ATOM 1599 O O . ALA A 1 198 ? 3.783 -11.041 11.458 1.00 40.75 198 ALA A O 1
ATOM 1600 N N . CYS A 1 199 ? 1.572 -11.012 11.105 1.00 41.03 199 CYS A N 1
ATOM 1601 C CA . CYS A 1 199 ? 1.231 -12.101 12.024 1.00 41.03 199 CYS A CA 1
ATOM 1602 C C . CYS A 1 199 ? 2.107 -13.370 11.882 1.00 41.03 199 CYS A C 1
ATOM 1604 O O . CYS A 1 199 ? 2.374 -13.828 10.762 1.00 41.03 199 CYS A O 1
ATOM 1606 N N . PRO A 1 200 ? 2.408 -14.066 13.000 1.00 37.94 200 PRO A N 1
ATOM 1607 C CA . PRO A 1 200 ? 2.817 -15.467 12.969 1.00 37.94 200 PRO A CA 1
ATOM 1608 C C . PRO A 1 200 ? 1.764 -16.307 12.236 1.00 37.94 200 PRO A C 1
ATOM 1610 O O . PRO A 1 200 ? 0.594 -16.302 12.605 1.00 37.94 200 PRO A O 1
ATOM 1613 N N . GLY A 1 201 ? 2.180 -17.040 11.204 1.00 40.03 201 GLY A N 1
ATOM 1614 C CA . GLY A 1 201 ? 1.288 -17.873 10.393 1.00 40.03 201 GLY A CA 1
ATOM 1615 C C . GLY A 1 201 ? 0.995 -17.330 8.993 1.00 40.03 201 GLY A C 1
ATOM 1616 O O . GLY A 1 201 ? 0.698 -18.151 8.121 1.00 40.03 201 GLY A O 1
ATOM 1617 N N . ASP A 1 202 ? 1.226 -16.043 8.727 1.00 38.00 202 ASP A N 1
ATOM 1618 C CA . ASP A 1 202 ? 0.847 -15.384 7.467 1.00 38.00 202 ASP A CA 1
ATOM 1619 C C . ASP A 1 202 ? 2.060 -14.950 6.648 1.00 38.00 202 ASP A C 1
ATOM 1621 O O . ASP A 1 202 ? 2.198 -13.814 6.204 1.00 38.00 202 ASP A O 1
ATOM 1625 N N . SER A 1 203 ? 2.945 -15.904 6.384 1.00 40.50 203 SER A N 1
ATOM 1626 C CA . SER A 1 203 ? 4.094 -15.743 5.490 1.00 40.50 203 SER A CA 1
ATOM 1627 C C . SER A 1 203 ? 3.715 -15.578 4.005 1.00 40.50 203 SER A C 1
ATOM 1629 O O . SER A 1 203 ? 4.365 -16.168 3.153 1.00 40.50 203 SER A O 1
ATOM 1631 N N . GLY A 1 204 ? 2.665 -14.818 3.688 1.00 42.75 204 GLY A N 1
ATOM 1632 C CA . GLY A 1 204 ? 2.088 -14.691 2.344 1.00 42.75 204 GLY A CA 1
ATOM 1633 C C . GLY A 1 204 ? 0.709 -15.337 2.180 1.00 42.75 204 GLY A C 1
ATOM 1634 O O . GLY A 1 204 ? 0.256 -15.530 1.059 1.00 42.75 204 GLY A O 1
ATOM 1635 N N . GLY A 1 205 ? 0.020 -15.670 3.277 1.00 37.28 205 GLY A N 1
ATOM 1636 C CA . GLY A 1 205 ? -1.325 -16.252 3.252 1.00 37.28 205 GLY A CA 1
ATOM 1637 C C . GLY A 1 205 ? -2.414 -15.221 2.955 1.00 37.28 205 GLY A C 1
ATOM 1638 O O . GLY A 1 205 ? -3.250 -14.944 3.809 1.00 37.28 205 GLY A O 1
ATOM 1639 N N . GLY A 1 206 ? -2.402 -14.630 1.761 1.00 43.44 206 GLY A N 1
ATOM 1640 C CA . GLY A 1 206 ? -3.538 -13.853 1.273 1.00 43.44 206 GLY A CA 1
ATOM 1641 C C . GLY A 1 206 ? -4.783 -14.739 1.156 1.00 43.44 206 GLY A C 1
ATOM 1642 O O . GLY A 1 206 ? -4.696 -15.921 0.824 1.00 43.44 206 GLY A O 1
ATOM 1643 N N . ALA A 1 207 ? -5.969 -14.185 1.404 1.00 38.91 207 ALA A N 1
ATOM 1644 C CA . ALA A 1 207 ? -7.197 -14.827 0.950 1.00 38.91 207 ALA A CA 1
ATOM 1645 C C . ALA A 1 207 ? -7.202 -14.788 -0.587 1.00 38.91 207 ALA A C 1
ATOM 1647 O O . ALA A 1 207 ? -7.322 -13.723 -1.195 1.00 38.91 207 ALA A O 1
ATOM 1648 N N . ILE A 1 208 ? -7.020 -15.948 -1.212 1.00 38.94 208 ILE A N 1
ATOM 1649 C CA . ILE A 1 208 ? -6.914 -16.080 -2.665 1.00 38.94 208 ILE A CA 1
ATOM 1650 C C . ILE A 1 208 ? -8.297 -16.332 -3.250 1.00 38.94 208 ILE A C 1
ATOM 1652 O O . ILE A 1 208 ? -9.002 -17.270 -2.873 1.00 38.94 208 ILE A O 1
ATOM 1656 N N . ARG A 1 209 ? -8.688 -15.478 -4.195 1.00 37.91 209 ARG A N 1
ATOM 1657 C CA . ARG A 1 209 ? -9.800 -15.753 -5.104 1.00 37.91 209 ARG A CA 1
ATOM 1658 C C . ARG A 1 209 ? -9.406 -16.920 -6.018 1.00 37.91 209 ARG A C 1
ATOM 1660 O O . ARG A 1 209 ? -8.246 -17.009 -6.409 1.00 37.91 209 ARG A O 1
ATOM 1667 N N . GLU A 1 210 ? -10.350 -17.785 -6.402 1.00 35.53 210 GLU A N 1
ATOM 1668 C CA . GLU A 1 210 ? -10.095 -18.798 -7.442 1.00 35.53 210 GLU A CA 1
ATOM 1669 C C . GLU A 1 210 ? -9.452 -18.123 -8.673 1.00 35.53 210 GLU A C 1
ATOM 1671 O O . GLU A 1 210 ? -10.057 -17.232 -9.274 1.00 35.53 210 GLU A O 1
ATOM 1676 N N . ASN A 1 211 ? -8.223 -18.543 -9.013 1.00 31.27 211 ASN A N 1
ATOM 1677 C CA . ASN A 1 211 ? -7.355 -18.039 -10.094 1.00 31.27 211 ASN A CA 1
ATOM 1678 C C . ASN A 1 211 ? -6.505 -16.774 -9.827 1.00 31.27 211 ASN A C 1
ATOM 1680 O O . ASN A 1 211 ? -6.036 -16.168 -10.792 1.00 31.27 211 ASN A O 1
ATOM 1684 N N . ALA A 1 212 ? -6.262 -16.363 -8.576 1.00 36.09 212 ALA A N 1
ATOM 1685 C CA . ALA A 1 212 ? -5.256 -15.324 -8.307 1.00 36.09 212 ALA A CA 1
ATOM 1686 C C . ALA A 1 212 ? -3.825 -15.902 -8.313 1.00 36.09 212 ALA A C 1
ATOM 1688 O O . ALA A 1 212 ? -3.586 -16.989 -7.789 1.00 36.09 212 ALA A O 1
ATOM 1689 N N . TRP A 1 213 ? -2.879 -15.168 -8.903 1.00 31.88 213 TRP A N 1
ATOM 1690 C CA . TRP A 1 213 ? -1.452 -15.498 -8.876 1.00 31.88 213 TRP A CA 1
ATOM 1691 C C . TRP A 1 213 ? -0.850 -15.023 -7.544 1.00 31.88 213 TRP A C 1
ATOM 1693 O O . TRP A 1 213 ? -0.999 -13.856 -7.190 1.00 31.88 213 TRP A O 1
ATOM 1703 N N . GLU A 1 214 ? -0.200 -15.916 -6.791 1.00 38.06 214 GLU A N 1
ATOM 1704 C CA . GLU A 1 214 ? 0.511 -15.562 -5.554 1.00 38.06 214 GLU A CA 1
ATOM 1705 C C . GLU A 1 214 ? 1.878 -14.946 -5.892 1.00 38.06 214 GLU A C 1
ATOM 1707 O O . GLU A 1 214 ? 2.694 -15.597 -6.546 1.00 38.06 214 GLU A O 1
ATOM 1712 N N . LEU A 1 215 ? 2.167 -13.734 -5.406 1.00 35.56 215 LEU A N 1
ATOM 1713 C CA . LEU A 1 215 ? 3.538 -13.221 -5.345 1.00 35.56 215 LEU A CA 1
ATOM 1714 C C . LEU A 1 215 ? 3.874 -12.795 -3.912 1.00 35.56 215 LEU A C 1
ATOM 1716 O O . LEU A 1 215 ? 3.211 -11.951 -3.311 1.00 35.56 215 LEU A O 1
ATOM 1720 N N . TYR A 1 216 ? 4.902 -13.434 -3.356 1.00 39.69 216 TYR A N 1
ATOM 1721 C CA . TYR A 1 216 ? 5.361 -13.269 -1.981 1.00 39.69 216 TYR A CA 1
ATOM 1722 C C . TYR A 1 216 ? 6.306 -12.067 -1.877 1.00 39.69 216 TYR A C 1
ATOM 1724 O O . TYR A 1 216 ? 7.519 -12.236 -1.777 1.00 39.69 216 TYR A O 1
ATOM 1732 N N . ALA A 1 217 ? 5.780 -10.846 -1.865 1.00 43.44 217 ALA A N 1
ATOM 1733 C CA . ALA A 1 217 ? 6.522 -9.754 -1.247 1.00 43.44 217 ALA A CA 1
ATOM 1734 C C . ALA A 1 217 ? 6.379 -9.907 0.274 1.00 43.44 217 ALA A C 1
ATOM 1736 O O . ALA A 1 217 ? 5.296 -9.742 0.839 1.00 43.44 217 ALA A O 1
ATOM 1737 N N . ALA A 1 218 ? 7.454 -10.333 0.940 1.00 55.84 218 ALA A N 1
ATOM 1738 C CA . ALA A 1 218 ? 7.423 -10.591 2.372 1.00 55.84 218 ALA A CA 1
ATOM 1739 C C . ALA A 1 218 ? 7.214 -9.267 3.119 1.00 55.84 218 ALA A C 1
ATOM 1741 O O . ALA A 1 218 ? 8.109 -8.432 3.162 1.00 55.84 218 ALA A O 1
ATOM 1742 N N . VAL A 1 219 ? 6.058 -9.098 3.764 1.00 62.47 219 VAL A N 1
ATOM 1743 C CA . VAL A 1 219 ? 5.758 -7.956 4.652 1.00 62.47 219 VAL A CA 1
ATOM 1744 C C . VAL A 1 219 ? 6.867 -7.743 5.697 1.00 62.47 219 VAL A C 1
ATOM 1746 O O . VAL A 1 219 ? 7.141 -6.623 6.109 1.00 62.47 219 VAL A O 1
ATOM 1749 N N . GLY A 1 220 ? 7.557 -8.817 6.096 1.00 60.75 220 GLY A N 1
ATOM 1750 C CA . GLY A 1 220 ? 8.721 -8.737 6.978 1.00 60.75 220 GLY A CA 1
ATOM 1751 C C . GLY A 1 220 ? 10.009 -8.208 6.337 1.00 60.75 220 GLY A C 1
ATOM 1752 O O . GLY A 1 220 ? 10.868 -7.733 7.064 1.00 60.75 220 GLY A O 1
ATOM 1753 N N . PHE A 1 221 ? 10.167 -8.277 5.013 1.00 69.62 221 PHE A N 1
ATOM 1754 C CA . PHE A 1 221 ? 11.305 -7.672 4.313 1.00 69.62 221 PHE A CA 1
ATOM 1755 C C . PHE A 1 221 ? 11.186 -6.144 4.295 1.00 69.62 221 PHE A C 1
ATOM 1757 O O . PHE A 1 221 ? 12.152 -5.469 4.624 1.00 69.62 221 PHE A O 1
ATOM 1764 N N . TYR A 1 222 ? 9.988 -5.616 4.016 1.00 76.12 222 TYR A N 1
ATOM 1765 C CA . TYR A 1 222 ? 9.699 -4.173 4.014 1.00 76.12 222 TYR A CA 1
ATOM 1766 C C . TYR A 1 222 ? 9.301 -3.628 5.387 1.00 76.12 222 TYR A C 1
ATOM 1768 O O . TYR A 1 222 ? 8.534 -2.672 5.493 1.00 76.12 222 TYR A O 1
ATOM 1776 N N . SER A 1 223 ? 9.745 -4.272 6.469 1.00 74.50 223 SER A N 1
ATOM 1777 C CA . SER A 1 223 ? 9.277 -3.921 7.807 1.00 74.50 223 SER A CA 1
ATOM 1778 C C . SER A 1 223 ? 9.652 -2.502 8.220 1.00 74.50 223 SER A C 1
ATOM 1780 O O . SER A 1 223 ? 8.888 -1.835 8.915 1.00 74.50 223 SER A O 1
ATOM 1782 N N . GLU A 1 224 ? 10.839 -2.062 7.802 1.00 77.19 224 GLU A N 1
ATOM 1783 C CA . GLU A 1 224 ? 11.338 -0.724 8.108 1.00 77.19 224 GLU A CA 1
ATOM 1784 C C . GLU A 1 224 ? 10.567 0.316 7.285 1.00 77.19 224 GLU A C 1
ATOM 1786 O O . GLU A 1 224 ? 10.018 1.247 7.866 1.00 77.19 224 GLU A O 1
ATOM 1791 N N . GLU A 1 225 ? 10.386 0.097 5.979 1.00 82.69 225 GLU A N 1
ATOM 1792 C CA . GLU A 1 225 ? 9.621 0.997 5.110 1.00 82.69 225 GLU A CA 1
ATOM 1793 C C . GLU A 1 225 ? 8.144 1.094 5.511 1.00 82.69 225 GLU A C 1
ATOM 1795 O O . GLU A 1 225 ? 7.565 2.176 5.463 1.00 82.69 225 GLU A O 1
ATOM 1800 N N . ILE A 1 226 ? 7.517 -0.010 5.935 1.00 83.00 226 ILE A N 1
ATOM 1801 C CA . ILE A 1 226 ? 6.140 0.016 6.449 1.00 83.00 226 ILE A CA 1
ATOM 1802 C C . ILE A 1 226 ? 6.068 0.900 7.693 1.00 83.00 226 ILE A C 1
ATOM 1804 O O . ILE A 1 226 ? 5.192 1.761 7.767 1.00 83.00 226 ILE A O 1
ATOM 1808 N N . CYS A 1 227 ? 6.980 0.726 8.650 1.00 82.62 227 CYS A N 1
ATOM 1809 C CA . CYS A 1 227 ? 7.026 1.561 9.848 1.00 82.62 227 CYS A CA 1
ATOM 1810 C C . CYS A 1 227 ? 7.233 3.039 9.486 1.00 82.62 227 CYS A C 1
ATOM 1812 O O . CYS A 1 227 ? 6.441 3.881 9.903 1.00 82.62 227 CYS A O 1
ATOM 1814 N N . GLU A 1 228 ? 8.225 3.347 8.649 1.00 84.81 228 GLU A N 1
ATOM 1815 C CA . GLU A 1 228 ? 8.557 4.718 8.248 1.00 84.81 228 GLU A CA 1
ATOM 1816 C C . GLU A 1 228 ? 7.427 5.415 7.482 1.00 84.81 228 GLU A C 1
ATOM 1818 O O . GLU A 1 228 ? 7.222 6.614 7.666 1.00 84.81 228 GLU A O 1
ATOM 1823 N N . LEU A 1 229 ? 6.692 4.695 6.628 1.00 87.00 229 LEU A N 1
ATOM 1824 C CA . LEU A 1 229 ? 5.637 5.272 5.788 1.00 87.00 229 LEU A CA 1
ATOM 1825 C C . LEU A 1 229 ? 4.263 5.302 6.455 1.00 87.00 229 LEU A C 1
ATOM 1827 O O . LEU A 1 229 ? 3.424 6.095 6.047 1.00 87.00 229 LEU A O 1
ATOM 1831 N N . THR A 1 230 ? 4.007 4.447 7.448 1.00 87.31 230 THR A N 1
ATOM 1832 C CA . THR A 1 230 ? 2.652 4.284 8.009 1.00 87.31 230 THR A CA 1
ATOM 1833 C C . THR A 1 230 ? 2.562 4.516 9.512 1.00 87.31 230 THR A C 1
ATOM 1835 O O . THR A 1 230 ? 1.457 4.645 10.032 1.00 87.31 230 THR A O 1
ATOM 1838 N N . GLY A 1 231 ? 3.681 4.530 10.240 1.00 85.56 231 GLY A N 1
ATOM 1839 C CA . GLY A 1 231 ? 3.698 4.499 11.708 1.00 85.56 231 GLY A CA 1
ATOM 1840 C C . GLY A 1 231 ? 3.319 3.135 12.310 1.00 85.56 231 GLY A C 1
ATOM 1841 O O . GLY A 1 231 ? 3.272 2.975 13.529 1.00 85.56 231 GLY A O 1
ATOM 1842 N N . VAL A 1 232 ? 3.060 2.116 11.480 1.00 83.94 232 VAL A N 1
ATOM 1843 C CA . VAL A 1 232 ? 2.823 0.733 11.917 1.00 83.94 232 VAL A CA 1
ATOM 1844 C C . VAL A 1 232 ? 4.172 0.076 12.216 1.00 83.94 232 VAL A C 1
ATOM 1846 O O . VAL A 1 232 ? 4.766 -0.600 11.379 1.00 83.94 232 VAL A O 1
ATOM 1849 N N . CYS A 1 233 ? 4.674 0.315 13.425 1.00 78.06 233 CYS A N 1
ATOM 1850 C CA . CYS A 1 233 ? 5.999 -0.118 13.867 1.00 78.06 233 CYS A CA 1
ATOM 1851 C C . CYS A 1 233 ? 5.929 -1.252 14.899 1.00 78.06 233 CYS A C 1
ATOM 1853 O O . CYS A 1 233 ? 4.927 -1.406 15.606 1.00 78.06 233 CYS A O 1
ATOM 1855 N N . ASN A 1 234 ? 7.022 -2.015 15.018 1.00 72.25 234 ASN A N 1
ATOM 1856 C CA . ASN A 1 234 ? 7.223 -2.938 16.133 1.00 72.25 234 ASN A CA 1
ATOM 1857 C C . ASN A 1 234 ? 7.579 -2.143 17.399 1.00 72.25 234 ASN A C 1
ATOM 1859 O O . ASN A 1 234 ? 8.639 -1.522 17.456 1.00 72.25 234 ASN A O 1
ATOM 1863 N N . LEU A 1 235 ? 6.706 -2.184 18.407 1.00 67.00 235 LEU A N 1
ATOM 1864 C CA . LEU A 1 235 ? 6.888 -1.451 19.664 1.00 67.00 235 LEU A CA 1
ATOM 1865 C C . LEU A 1 235 ? 8.027 -2.008 20.534 1.00 67.00 235 LEU A C 1
ATOM 1867 O O . LEU A 1 235 ? 8.569 -1.270 21.351 1.00 67.00 235 LEU A O 1
ATOM 1871 N N . ASP A 1 236 ? 8.439 -3.262 20.327 1.00 64.56 236 ASP A N 1
ATOM 1872 C CA . ASP A 1 236 ? 9.579 -3.857 21.039 1.00 64.56 236 ASP A CA 1
ATOM 1873 C C . ASP A 1 236 ? 10.939 -3.394 20.470 1.00 64.56 236 ASP A C 1
ATOM 1875 O O . ASP A 1 236 ? 11.986 -3.634 21.075 1.00 64.56 236 ASP A O 1
ATOM 1879 N N . ASP A 1 237 ? 10.947 -2.733 19.305 1.00 66.38 237 ASP A N 1
ATOM 1880 C CA . ASP A 1 237 ? 12.139 -2.146 18.684 1.00 66.38 237 ASP A CA 1
ATOM 1881 C C . ASP A 1 237 ? 12.092 -0.612 18.815 1.00 66.38 237 ASP A C 1
ATOM 1883 O O . ASP A 1 237 ? 11.756 0.105 17.870 1.00 66.38 237 ASP A O 1
ATOM 1887 N N . GLU A 1 238 ? 12.469 -0.088 19.992 1.00 61.50 238 GLU A N 1
ATOM 1888 C CA . GLU A 1 238 ? 12.541 1.362 20.278 1.00 61.50 238 GLU A CA 1
ATOM 1889 C C . GLU A 1 238 ? 13.376 2.161 19.257 1.00 61.50 238 GLU A C 1
ATOM 1891 O O . GLU A 1 238 ? 13.271 3.390 19.171 1.00 61.50 238 GLU A O 1
ATOM 1896 N N . ASN A 1 239 ? 14.261 1.495 18.514 1.00 62.72 239 ASN A N 1
ATOM 1897 C CA . ASN A 1 239 ? 15.083 2.131 17.494 1.00 62.72 239 ASN A CA 1
ATOM 1898 C C . ASN A 1 239 ? 14.284 2.384 16.203 1.00 62.72 239 ASN A C 1
ATOM 1900 O O . ASN A 1 239 ? 14.547 3.359 15.504 1.00 62.72 239 ASN A O 1
ATOM 1904 N N . SER A 1 240 ? 13.293 1.539 15.904 1.00 59.94 240 SER A N 1
ATOM 1905 C CA . SER A 1 240 ? 12.425 1.668 14.730 1.00 59.94 240 SER A CA 1
ATOM 1906 C C . SER A 1 240 ? 11.503 2.883 14.844 1.00 59.94 240 SER A C 1
ATOM 1908 O O . SER A 1 240 ? 11.472 3.715 13.940 1.00 59.94 240 SER A O 1
ATOM 1910 N N . SER A 1 241 ? 10.810 3.042 15.976 1.00 61.06 241 SER A N 1
ATOM 1911 C CA . SER A 1 241 ? 9.883 4.166 16.192 1.00 61.06 241 SER A CA 1
ATOM 1912 C C . SER A 1 241 ? 10.606 5.519 16.171 1.00 61.06 241 SER A C 1
ATOM 1914 O O . SER A 1 241 ? 10.168 6.464 15.522 1.00 61.06 241 SER A O 1
ATOM 1916 N N . ARG A 1 242 ? 11.787 5.588 16.797 1.00 67.31 242 ARG A N 1
ATOM 1917 C CA . ARG A 1 242 ? 12.613 6.804 16.864 1.00 67.31 242 ARG A CA 1
ATOM 1918 C C . ARG A 1 242 ? 13.179 7.222 15.508 1.00 67.31 242 ARG A C 1
ATOM 1920 O O . ARG A 1 242 ? 13.323 8.412 15.244 1.00 67.31 242 ARG A O 1
ATOM 1927 N N . LYS A 1 243 ? 13.509 6.259 14.638 1.00 66.25 243 LYS A N 1
ATOM 1928 C CA . LYS A 1 243 ? 13.932 6.545 13.259 1.00 66.25 243 LYS A CA 1
ATOM 1929 C C . LYS A 1 243 ? 12.821 7.225 12.461 1.00 66.25 243 LYS A C 1
ATOM 1931 O O . LYS A 1 243 ? 13.117 8.195 11.770 1.00 66.25 243 LYS A O 1
ATOM 1936 N N . SER A 1 244 ? 11.574 6.766 12.602 1.00 66.00 244 SER A N 1
ATOM 1937 C CA . SER A 1 244 ? 10.422 7.390 11.939 1.00 66.00 244 SER A CA 1
ATOM 1938 C C . SER A 1 244 ? 10.259 8.856 12.358 1.00 66.00 244 SER A C 1
ATOM 1940 O O . SER A 1 244 ? 10.16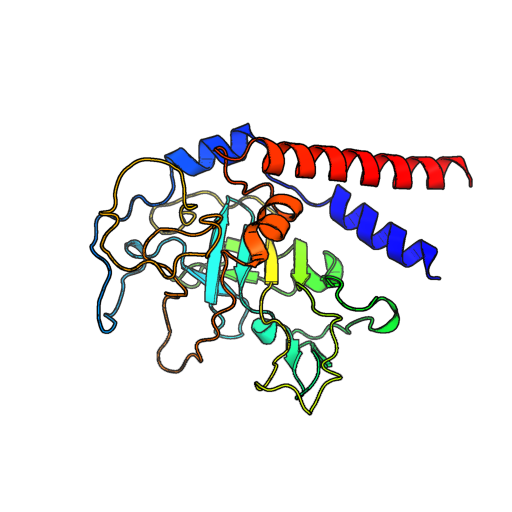3 9.728 11.500 1.00 66.00 244 SER A O 1
ATOM 1942 N N . GLU A 1 245 ? 10.322 9.153 13.660 1.00 71.25 245 GLU A N 1
ATOM 1943 C CA . GLU A 1 245 ? 10.218 10.533 14.168 1.00 71.25 245 GLU A CA 1
ATOM 1944 C C . GLU A 1 245 ? 11.362 11.439 13.674 1.00 71.25 245 GLU A C 1
ATOM 1946 O O . GLU A 1 245 ? 11.142 12.589 13.289 1.00 71.25 245 GLU A O 1
ATOM 1951 N N . ILE A 1 246 ? 12.600 10.926 13.656 1.00 72.88 246 ILE A N 1
ATOM 1952 C CA . ILE A 1 246 ? 13.765 11.665 13.144 1.00 72.88 246 ILE A CA 1
ATOM 1953 C C . ILE A 1 246 ? 13.607 11.959 11.649 1.00 72.88 246 ILE A C 1
ATOM 1955 O O . ILE A 1 246 ? 13.947 13.056 11.203 1.00 72.88 246 ILE A O 1
ATOM 1959 N N . PHE A 1 247 ? 13.093 11.000 10.878 1.00 69.88 247 PHE A N 1
ATOM 1960 C CA . PHE A 1 247 ? 12.864 11.164 9.447 1.00 69.88 247 PHE A CA 1
ATOM 1961 C C . PHE A 1 247 ? 11.885 12.312 9.160 1.00 69.88 247 PHE A C 1
ATOM 1963 O O . PHE A 1 247 ? 12.173 13.159 8.311 1.00 69.88 247 PHE A O 1
ATOM 1970 N N . ASP A 1 248 ? 10.792 12.411 9.921 1.00 69.19 248 ASP A N 1
ATOM 1971 C CA . ASP A 1 248 ? 9.813 13.498 9.783 1.00 69.19 248 ASP A CA 1
ATOM 1972 C C . ASP A 1 248 ? 10.418 14.868 10.123 1.00 69.19 248 ASP A C 1
ATOM 1974 O O . ASP A 1 248 ? 10.186 15.856 9.419 1.00 69.19 248 ASP A O 1
ATOM 1978 N N . LEU A 1 249 ? 11.273 14.929 11.151 1.00 75.75 249 LEU A N 1
ATOM 1979 C CA . LEU A 1 249 ? 11.983 16.153 11.528 1.00 75.75 249 LEU A CA 1
ATOM 1980 C C . LEU A 1 249 ? 12.955 16.615 10.427 1.00 75.75 249 LEU A C 1
ATOM 1982 O O . LEU A 1 249 ? 13.048 17.808 10.119 1.00 75.75 249 LEU A O 1
ATOM 1986 N N . ILE A 1 250 ? 13.675 15.677 9.807 1.00 77.75 250 ILE A N 1
ATOM 1987 C CA . ILE A 1 250 ? 14.570 15.963 8.679 1.00 77.75 250 ILE A CA 1
ATOM 1988 C C . ILE A 1 250 ? 13.760 16.447 7.470 1.00 77.75 250 ILE A C 1
ATOM 1990 O O . ILE A 1 250 ? 14.109 17.465 6.873 1.00 77.75 250 ILE A O 1
ATOM 1994 N N . ALA A 1 251 ? 12.655 15.780 7.130 1.00 71.88 251 ALA A N 1
ATOM 1995 C CA . ALA A 1 251 ? 11.809 16.191 6.012 1.00 71.88 251 ALA A CA 1
ATOM 1996 C C . ALA A 1 251 ? 11.259 17.614 6.214 1.00 71.88 251 ALA A C 1
ATOM 1998 O O . ALA A 1 251 ? 11.396 18.465 5.331 1.00 71.88 251 ALA A O 1
ATOM 1999 N N . LEU A 1 252 ? 10.727 17.909 7.404 1.00 75.81 252 LEU A N 1
ATOM 2000 C CA . LEU A 1 252 ? 10.200 19.228 7.751 1.00 75.81 252 LEU A CA 1
ATOM 2001 C C . LEU A 1 252 ? 11.277 20.322 7.702 1.00 75.81 252 LEU A C 1
ATOM 2003 O O . LEU A 1 252 ? 11.041 21.400 7.156 1.00 75.81 252 LEU A O 1
ATOM 2007 N N . THR A 1 253 ? 12.472 20.059 8.235 1.00 78.00 253 THR A N 1
ATOM 2008 C CA . THR A 1 253 ? 13.571 21.039 8.200 1.00 78.00 253 THR A CA 1
ATOM 2009 C C . THR A 1 253 ? 14.043 21.327 6.776 1.00 78.00 253 THR A C 1
ATOM 2011 O O . THR A 1 253 ? 14.281 22.490 6.454 1.00 78.00 253 THR A O 1
ATOM 2014 N N . LEU A 1 254 ? 14.109 20.319 5.899 1.00 77.88 254 LEU A N 1
ATOM 2015 C CA . LEU A 1 254 ? 14.445 20.508 4.483 1.00 77.88 254 LEU A CA 1
ATOM 2016 C C . LEU A 1 254 ? 13.388 21.339 3.740 1.00 77.88 254 LEU A C 1
ATOM 2018 O O . LEU A 1 254 ? 13.751 22.212 2.950 1.00 77.88 254 LEU A O 1
ATOM 2022 N N . ILE A 1 255 ? 12.099 21.117 4.026 1.00 75.31 255 ILE A N 1
ATOM 2023 C CA . ILE A 1 255 ? 10.996 21.916 3.470 1.00 75.31 255 ILE A CA 1
ATOM 2024 C C . ILE A 1 255 ? 11.115 23.377 3.926 1.00 75.31 255 ILE A C 1
ATOM 2026 O O . ILE A 1 255 ? 11.114 24.284 3.094 1.00 75.31 255 ILE A O 1
ATOM 2030 N N . ILE A 1 256 ? 11.264 23.620 5.234 1.00 78.00 256 ILE A N 1
ATOM 2031 C CA . ILE A 1 256 ? 11.364 24.977 5.798 1.00 78.00 256 ILE A CA 1
ATOM 2032 C C . ILE A 1 256 ? 12.589 25.708 5.244 1.00 78.00 256 ILE A C 1
ATOM 2034 O O . ILE A 1 256 ? 12.481 26.858 4.825 1.00 78.00 256 ILE A O 1
ATOM 2038 N N . PHE A 1 257 ? 13.751 25.051 5.212 1.00 78.50 257 PHE A N 1
ATOM 2039 C CA . PHE A 1 257 ? 14.990 25.656 4.728 1.00 78.50 257 PHE A CA 1
ATOM 2040 C C . PHE A 1 257 ? 14.879 26.100 3.264 1.00 78.50 257 PHE A C 1
ATOM 2042 O O . PHE A 1 257 ? 15.408 27.147 2.901 1.00 78.50 257 PHE A O 1
ATOM 2049 N N . TRP A 1 258 ? 14.140 25.354 2.438 1.00 68.31 258 TRP A N 1
ATOM 2050 C CA . TRP A 1 258 ? 13.861 25.744 1.059 1.00 68.31 258 TRP A CA 1
ATOM 2051 C C . TRP A 1 258 ? 12.972 26.990 0.963 1.00 68.31 258 TRP A C 1
ATOM 2053 O O . TRP A 1 258 ? 13.334 27.924 0.253 1.00 68.31 258 TRP A O 1
ATOM 2063 N N . PHE A 1 259 ? 11.866 27.045 1.716 1.00 72.12 259 PHE A N 1
ATOM 2064 C CA . PHE A 1 259 ? 10.980 28.219 1.738 1.00 72.12 259 PHE A CA 1
ATOM 2065 C C . PHE A 1 259 ? 11.660 29.480 2.297 1.00 72.12 259 PHE A C 1
ATOM 2067 O O . PHE A 1 259 ? 11.284 30.586 1.924 1.00 72.12 259 PHE A O 1
ATOM 2074 N N . VAL A 1 260 ? 12.647 29.330 3.188 1.00 75.56 260 VAL A N 1
ATOM 2075 C CA . VAL A 1 260 ? 13.402 30.450 3.784 1.00 75.56 260 VAL A CA 1
ATOM 2076 C C . VAL A 1 260 ? 14.522 30.966 2.867 1.00 75.56 260 VAL A C 1
ATOM 2078 O O . VAL A 1 260 ? 14.915 32.125 2.980 1.00 75.56 260 VAL A O 1
ATOM 2081 N N . LEU A 1 261 ? 15.054 30.132 1.969 1.00 64.81 261 LEU A N 1
ATOM 2082 C CA . LEU A 1 261 ? 16.126 30.492 1.027 1.00 64.81 261 LEU A CA 1
ATOM 2083 C C . LEU A 1 261 ? 15.626 31.039 -0.321 1.00 64.81 261 LEU A C 1
ATOM 2085 O O . LEU A 1 261 ? 16.432 31.231 -1.237 1.00 64.81 261 LEU A O 1
ATOM 2089 N N . GLN A 1 262 ? 14.321 31.267 -0.446 1.00 56.88 262 GLN A N 1
ATOM 2090 C CA . GLN A 1 262 ? 13.654 31.779 -1.641 1.00 56.88 262 GLN A CA 1
ATOM 2091 C C . GLN A 1 262 ? 13.284 33.254 -1.475 1.00 56.88 262 GLN A C 1
ATOM 2093 O O . GLN A 1 262 ? 13.426 33.992 -2.476 1.00 56.88 262 GLN A O 1
#

Secondary structure (DSSP, 8-state):
-HHHHHHHHHHHHHHS-PPPHHHHHHHHTTS----S---TT--PPPGGG-TTEEEETTTTEEEEEEETTEEEE-GGGTEEE-SSSEEEESSS----GGG--TT--EEEPHHHHTT-EEE-TTS-EEEEEEEEEETTTT-----SS-SS-------EEEEESSPPPPBTTB-PPPPTTSSS-S-TTS-----TTS--SS-TT-SS---PPTTPPP----TTTTHHHHHHHHS---TT-HHHHHHHHHHHHHHHHHHHHHHH--

Sequence (262 aa):
MKWIVVIVHLIALFESKKLTIEENEQRLKECGLTTTNKIFRGAKTTVDQAPWALIIGDSSCSGVLISPRHVLSATHCIANMSETEWTKSKINFEFDRELCTEDENYIVTEVKASKVYVMNRNYTEIGRAKFIFLLKFCRRITDKEAFQIQHPDDFMIIELAEDVEYTTNILPINVEGTLNRMDPRLFKARSQSMKSVACPGDSGGGAIRENAWELYAAVGFYSEEICELTGVCNLDDENSSRKSEIFDLIALTLIIFWFVLQ

Organism: Caenorhabditis remanei (NCBI:txid31234)

pLDDT: mean 70.89, std 18.59, range [27.53, 96.12]